Protein AF-A0A9N8DK06-F1 (afdb_monomer)

pLDDT: mean 83.2, std 18.1, range [31.5, 98.12]

Sequence (288 aa):
MALVVDSWAKVAAIENFEAVAGELLFRRIFEINPGAKAFFAFAKEDSDNDIYQSEMFQTHSRAVITTVDAAVGLLKTNNMDTLVSVLRGLGAKHVAMNLEQAHYDLVGQALLDTLAKAVGDDFTDEVKEAWVGVYGVIVANMMEGARSKKERQQQPAETEKRNAKTEMEDAMVELKRITVEKVTQALLNAENKALADQERIQAEVAAELERVKEFKAKRDAQEAAAKAQEAAEKAQEAATNLESVSEDPVEDEQMDESLVRKDLDESDILYNQRSCAQYVMDKLFVRA

Mean predicted aligned error: 17.3 Å

Secondary structure (DSSP, 8-state):
-HHHHHHHHHHHTSTTHHHHHHHHHHHHHHHH-GGGGGG-GGGS---SS-GGG-HHHHHHHHHHHHHHHHHHHHHHTT-HHHHHHHHHHHHHHHGGGT--HHHHHHHHHHHHHHHHHHHGGG--HHHHHHHHHHHHHHHHHHHHHHHHHHHHHHHHHHHHHHHHHHHHHHHHHHHHHHHHHHHHHHHHHHHHHHHHHHHHHHHHHHHHHHHHHHHHHHHHHHHHHHHHHHHHHHHHHHHHHHHTS--------------------TTSSSSSSSSHHHHHHTTS----

Nearest PDB structures (foldseek):
  8grz-assembly1_A  TM=8.850E-01  e=2.948E-07  Homo sapiens
  8wub-assembly1_A  TM=8.529E-01  e=2.652E-07  Homo sapiens
  4mpm-assembly1_A  TM=8.532E-01  e=3.841E-07  Homo sapiens
  4mu5-assembly1_A  TM=8.698E-01  e=8.495E-07  Mus musculus
  2oif-assembly1_F  TM=8.355E-01  e=5.004E-07  Hordeum vulgare

Structure (mmCIF, N/CA/C/O backbone):
data_AF-A0A9N8DK06-F1
#
_entry.id   AF-A0A9N8DK06-F1
#
loop_
_atom_site.group_PDB
_atom_site.id
_atom_site.type_symbol
_atom_site.label_atom_id
_atom_site.label_alt_id
_atom_site.label_comp_id
_atom_site.label_asym_id
_atom_site.label_entity_id
_atom_site.label_seq_id
_atom_site.pdbx_PDB_ins_code
_atom_site.Cartn_x
_atom_site.Cartn_y
_atom_site.Cartn_z
_atom_site.occupancy
_atom_site.B_iso_or_equiv
_atom_site.auth_seq_id
_atom_site.auth_comp_id
_atom_site.auth_asym_id
_atom_site.auth_atom_id
_atom_site.pdbx_PDB_model_num
ATOM 1 N N . MET A 1 1 ? -25.237 8.760 12.330 1.00 69.12 1 MET A N 1
ATOM 2 C CA . MET A 1 1 ? -24.081 9.133 13.180 1.00 69.12 1 MET A CA 1
ATOM 3 C C . MET A 1 1 ? -24.390 8.991 14.668 1.00 69.12 1 MET A C 1
ATOM 5 O O . MET A 1 1 ? -23.610 8.322 15.326 1.00 69.12 1 MET A O 1
ATOM 9 N N . ALA A 1 2 ? -25.515 9.521 15.179 1.00 88.50 2 ALA A N 1
ATOM 10 C CA . ALA A 1 2 ? -25.902 9.383 16.596 1.00 88.50 2 ALA A CA 1
ATOM 11 C C . ALA A 1 2 ? -25.869 7.927 17.104 1.00 88.50 2 ALA A C 1
ATOM 13 O O . ALA A 1 2 ? -25.143 7.646 18.043 1.00 88.50 2 ALA A O 1
ATOM 14 N N . LEU A 1 3 ? -26.495 6.980 16.389 1.00 95.62 3 LEU A N 1
ATOM 15 C CA . LEU A 1 3 ? -26.522 5.557 16.777 1.00 95.62 3 LEU A CA 1
ATOM 16 C C . LEU A 1 3 ? -25.136 4.946 17.053 1.00 95.62 3 LEU A C 1
ATOM 18 O O . LEU A 1 3 ? -24.966 4.214 18.023 1.00 95.62 3 LEU A O 1
ATOM 22 N N . VAL A 1 4 ? -24.134 5.259 16.225 1.00 95.44 4 VAL A N 1
ATOM 23 C CA . VAL A 1 4 ? -22.758 4.754 16.389 1.00 95.44 4 VAL A CA 1
ATOM 24 C C . VAL A 1 4 ? -22.101 5.376 17.616 1.00 95.44 4 VAL A C 1
ATOM 26 O O . VAL A 1 4 ? -21.503 4.670 18.417 1.00 95.44 4 VAL A O 1
ATOM 29 N N . VAL A 1 5 ? -22.249 6.689 17.796 1.00 95.69 5 VAL A N 1
ATOM 30 C CA . VAL A 1 5 ? -21.676 7.412 18.940 1.00 95.69 5 VAL A CA 1
ATOM 31 C C . VAL A 1 5 ? -22.324 6.972 20.256 1.00 95.69 5 VAL A C 1
ATOM 33 O O . VAL A 1 5 ? -21.617 6.729 21.231 1.00 95.69 5 VAL A O 1
ATOM 36 N N . ASP A 1 6 ? -23.648 6.834 20.280 1.00 96.38 6 ASP A N 1
ATOM 37 C CA . ASP A 1 6 ? -24.414 6.493 21.480 1.00 96.38 6 ASP A CA 1
ATOM 38 C C . ASP A 1 6 ? -24.191 5.034 21.895 1.00 96.38 6 ASP A C 1
ATOM 40 O O . ASP A 1 6 ? -24.015 4.742 23.078 1.00 96.38 6 ASP A O 1
ATOM 44 N N . SER A 1 7 ? -24.139 4.110 20.930 1.00 96.94 7 SER A N 1
ATOM 45 C CA . SER A 1 7 ? -23.798 2.709 21.211 1.00 96.94 7 SER A CA 1
ATOM 46 C C . SER A 1 7 ? -22.335 2.550 21.633 1.00 96.94 7 SER A C 1
ATOM 48 O O . SER A 1 7 ? -22.062 1.827 22.589 1.00 96.94 7 SER A O 1
ATOM 50 N N . TRP A 1 8 ? -21.394 3.275 21.013 1.00 97.12 8 TRP A N 1
ATOM 51 C CA . TRP A 1 8 ? -19.994 3.269 21.447 1.00 97.12 8 TRP A CA 1
ATOM 52 C C . TRP A 1 8 ? -19.817 3.813 22.865 1.00 97.12 8 TRP A C 1
ATOM 54 O O . TRP A 1 8 ? -19.022 3.275 23.627 1.00 97.12 8 TRP A O 1
ATOM 64 N N . ALA A 1 9 ? -20.586 4.833 23.259 1.00 96.44 9 ALA A N 1
ATOM 65 C CA . ALA A 1 9 ? -20.526 5.384 24.611 1.00 96.44 9 ALA A CA 1
ATOM 66 C C . ALA A 1 9 ? -20.835 4.333 25.694 1.00 96.44 9 ALA A C 1
ATOM 68 O O . ALA A 1 9 ? -20.290 4.421 26.791 1.00 96.44 9 ALA A O 1
ATOM 69 N N . LYS A 1 10 ? -21.654 3.317 25.385 1.00 96.12 10 LYS A N 1
ATOM 70 C CA . LYS A 1 10 ? -21.911 2.182 26.288 1.00 96.12 10 LYS A CA 1
ATOM 71 C C . LYS A 1 10 ? -20.697 1.270 26.412 1.00 96.12 10 LYS A C 1
ATOM 73 O O . LYS A 1 10 ? -20.362 0.865 27.518 1.00 96.12 10 LYS A O 1
ATOM 78 N N . VAL A 1 11 ? -20.003 1.010 25.302 1.00 96.38 11 VAL A N 1
ATOM 79 C CA . VAL A 1 11 ? -18.733 0.266 25.303 1.00 96.38 11 VAL A CA 1
ATOM 80 C C . VAL A 1 11 ? -17.678 1.023 26.109 1.00 96.38 11 VAL A C 1
ATOM 82 O O . VAL A 1 11 ? -17.066 0.450 27.002 1.00 96.38 11 VAL A O 1
ATOM 85 N N . ALA A 1 12 ? -17.517 2.323 25.854 1.00 96.12 12 ALA A N 1
ATOM 86 C CA . ALA A 1 12 ? -16.543 3.183 26.528 1.00 96.12 12 ALA A CA 1
ATOM 87 C C . ALA A 1 12 ? -16.834 3.408 28.026 1.00 96.12 12 ALA A C 1
ATOM 89 O O . ALA A 1 12 ? -15.962 3.865 28.760 1.00 96.12 12 ALA A O 1
ATOM 90 N N . ALA A 1 13 ? -18.047 3.094 28.494 1.00 96.75 13 ALA A N 1
ATOM 91 C CA . ALA A 1 13 ? -18.408 3.139 29.910 1.00 96.75 13 ALA A CA 1
ATOM 92 C C . ALA A 1 13 ? -17.977 1.881 30.691 1.00 96.75 13 ALA A C 1
ATOM 94 O O . ALA A 1 13 ? -18.058 1.875 31.920 1.00 96.75 13 ALA A O 1
ATOM 95 N N . ILE A 1 14 ? -17.533 0.821 30.005 1.00 95.75 14 ILE A N 1
ATOM 96 C CA . ILE A 1 14 ? -17.006 -0.392 30.638 1.00 95.75 14 ILE A CA 1
ATOM 97 C C . ILE A 1 14 ? -15.644 -0.070 31.271 1.00 95.75 14 ILE A C 1
ATOM 99 O O . ILE A 1 14 ? -14.792 0.582 30.666 1.00 95.75 14 ILE A O 1
ATOM 103 N N . GLU A 1 15 ? -15.410 -0.542 32.495 1.00 95.69 15 GLU A N 1
ATOM 104 C CA . GLU A 1 15 ? -14.099 -0.402 33.131 1.00 95.69 15 GLU A CA 1
ATOM 105 C C . GLU A 1 15 ? -13.023 -1.102 32.285 1.00 95.69 15 GLU A C 1
ATOM 107 O O . GLU A 1 15 ? -13.161 -2.276 31.939 1.00 95.69 15 GLU A O 1
ATOM 112 N N . ASN A 1 16 ? -11.945 -0.378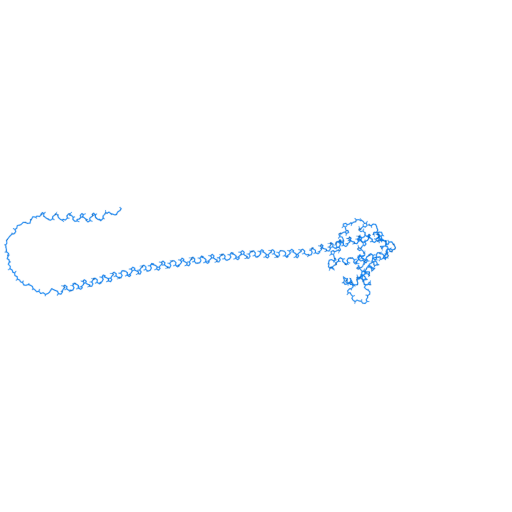 31.954 1.00 95.31 16 ASN A N 1
ATOM 113 C CA . ASN A 1 16 ? -10.847 -0.882 31.119 1.00 95.31 16 ASN A CA 1
ATOM 114 C C . ASN A 1 16 ? -11.338 -1.406 29.747 1.00 95.31 16 ASN A C 1
ATOM 116 O O . ASN A 1 16 ? -10.868 -2.441 29.255 1.00 95.31 16 ASN A O 1
ATOM 120 N N . PHE A 1 17 ? -12.311 -0.707 29.143 1.00 96.06 17 PHE A N 1
ATOM 121 C CA . PHE A 1 17 ? -12.972 -1.128 27.906 1.00 96.06 17 PHE A CA 1
ATOM 122 C C . PHE A 1 17 ? -12.000 -1.411 26.758 1.00 96.06 17 PHE A C 1
ATOM 124 O O . PHE A 1 17 ? -12.266 -2.306 25.961 1.00 96.06 17 PHE A O 1
ATOM 131 N N . GLU A 1 18 ? -10.865 -0.712 26.666 1.00 96.50 18 GLU A N 1
ATOM 132 C CA . GLU A 1 18 ? -9.887 -0.924 25.598 1.00 96.50 18 GLU A CA 1
ATOM 133 C C . GLU A 1 18 ? -9.294 -2.330 25.650 1.00 96.50 18 GLU A C 1
ATOM 135 O O . GLU A 1 18 ? -9.107 -2.970 24.614 1.00 96.50 18 GLU A O 1
ATOM 140 N N . ALA A 1 19 ? -9.023 -2.825 26.859 1.00 95.25 19 ALA A N 1
ATOM 141 C CA . ALA A 1 19 ? -8.526 -4.179 27.048 1.00 95.25 19 ALA A CA 1
ATOM 142 C C . ALA A 1 19 ? -9.641 -5.203 26.818 1.00 95.25 19 ALA A C 1
ATOM 144 O O . ALA A 1 19 ? -9.443 -6.162 26.078 1.00 95.25 19 ALA A O 1
ATOM 145 N N . VAL A 1 20 ? -10.822 -4.974 27.403 1.00 95.50 20 VAL A N 1
ATOM 146 C CA . VAL A 1 20 ? -11.959 -5.905 27.325 1.00 95.50 20 VAL A CA 1
ATOM 147 C C . VAL A 1 20 ? -12.442 -6.067 25.882 1.00 95.50 20 VAL A C 1
ATOM 149 O O . VAL A 1 20 ? -12.51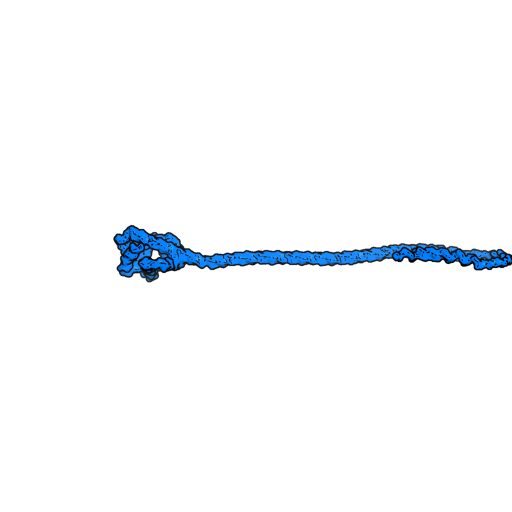5 -7.183 25.367 1.00 95.50 20 VAL A O 1
ATOM 152 N N . ALA A 1 21 ? -12.734 -4.962 25.195 1.00 96.25 21 ALA A N 1
ATOM 153 C CA . ALA A 1 21 ? -13.186 -4.988 23.809 1.00 96.25 21 ALA A CA 1
ATOM 154 C C . ALA A 1 21 ? -12.079 -5.474 22.864 1.00 96.25 21 ALA A C 1
ATOM 156 O O . ALA A 1 21 ? -12.368 -6.189 21.903 1.00 96.25 21 ALA A O 1
ATOM 157 N N . GLY A 1 22 ? -10.817 -5.133 23.147 1.00 96.25 22 GLY A N 1
ATOM 158 C CA . GLY A 1 22 ? -9.671 -5.557 22.349 1.00 96.25 22 GLY A CA 1
ATOM 159 C C . GLY A 1 22 ? -9.493 -7.068 22.403 1.00 96.25 22 GLY A C 1
ATOM 160 O O . GLY A 1 22 ? -9.366 -7.719 21.366 1.00 96.25 22 GLY A O 1
ATOM 161 N N . GLU A 1 23 ? -9.554 -7.650 23.598 1.00 95.38 23 GLU A N 1
ATOM 162 C CA . GLU A 1 23 ? -9.485 -9.095 23.765 1.00 95.38 23 GLU A CA 1
ATOM 163 C C . GLU A 1 23 ? -10.663 -9.807 23.088 1.00 95.38 23 GLU A C 1
ATOM 165 O O . GLU A 1 23 ? -10.442 -10.749 22.325 1.00 95.38 23 GLU A O 1
ATOM 170 N N . LEU A 1 24 ? -11.897 -9.328 23.290 1.00 95.88 24 LEU A N 1
ATOM 171 C CA . LEU A 1 24 ? -13.089 -9.889 22.644 1.00 95.88 24 LEU A CA 1
ATOM 172 C C . LEU A 1 24 ? -12.987 -9.861 21.114 1.00 95.88 24 LEU A C 1
ATOM 174 O O . LEU A 1 24 ? -13.283 -10.864 20.463 1.00 95.88 24 LEU A O 1
ATOM 178 N N . LEU A 1 25 ? -12.534 -8.738 20.548 1.00 96.88 25 LEU A N 1
ATOM 179 C CA . LEU A 1 25 ? -12.340 -8.569 19.110 1.00 96.88 25 LEU A CA 1
ATOM 180 C C . LEU A 1 25 ? -11.347 -9.591 18.557 1.00 96.88 25 LEU A C 1
ATOM 182 O O . LEU A 1 25 ? -11.662 -10.308 17.610 1.00 96.88 25 LEU A O 1
ATOM 186 N N . PHE A 1 26 ? -10.157 -9.689 19.145 1.00 95.44 26 PHE A N 1
ATOM 187 C CA . PHE A 1 26 ? -9.125 -10.586 18.628 1.00 95.44 26 PHE A CA 1
ATOM 188 C C . PHE A 1 26 ? -9.435 -12.063 18.867 1.00 95.44 26 PHE A C 1
ATOM 190 O O . PHE A 1 26 ? -9.188 -12.876 17.975 1.00 95.44 26 PHE A O 1
ATOM 197 N N . ARG A 1 27 ? -10.033 -12.418 20.014 1.00 94.94 27 ARG A N 1
ATOM 198 C CA . ARG A 1 27 ? -10.582 -13.766 20.225 1.00 94.94 27 ARG A CA 1
ATOM 199 C C . ARG A 1 27 ? -11.542 -14.112 19.098 1.00 94.94 27 ARG A C 1
ATOM 201 O O . ARG A 1 27 ? -11.394 -15.157 18.472 1.00 94.94 27 ARG A O 1
ATOM 208 N N . ARG A 1 28 ? -12.454 -13.195 18.767 1.00 96.75 28 ARG A N 1
ATOM 209 C CA . ARG A 1 28 ? -13.433 -13.418 17.708 1.00 96.75 28 ARG A CA 1
ATOM 210 C C . ARG A 1 28 ? -12.805 -13.531 16.317 1.00 96.75 28 ARG A C 1
ATOM 212 O O . ARG A 1 28 ? -13.183 -14.423 15.563 1.00 96.75 28 ARG A O 1
ATOM 219 N N . ILE A 1 29 ? -11.814 -12.700 15.992 1.00 95.81 29 ILE A N 1
ATOM 220 C CA . ILE A 1 29 ? -11.027 -12.806 14.748 1.00 95.81 29 ILE A CA 1
ATOM 221 C C . ILE A 1 29 ? -10.420 -14.209 14.617 1.00 95.81 29 ILE A C 1
ATOM 223 O O . ILE A 1 29 ? -10.552 -14.844 13.571 1.00 95.81 29 ILE A O 1
ATOM 227 N N . PHE A 1 30 ? -9.782 -14.711 15.678 1.00 94.00 30 PHE A N 1
ATOM 228 C CA . PHE A 1 30 ? -9.110 -16.012 15.661 1.00 94.00 30 PHE A CA 1
ATOM 229 C C . PHE A 1 30 ? -10.066 -17.206 15.758 1.00 94.00 30 PHE A C 1
ATOM 231 O O . PHE A 1 30 ? -9.712 -18.290 15.303 1.00 94.00 30 PHE A O 1
ATOM 238 N N . GLU A 1 31 ? -11.268 -17.024 16.306 1.00 94.50 31 GLU A N 1
ATOM 239 C CA . GLU A 1 31 ? -12.356 -18.004 16.222 1.00 94.50 31 GLU A CA 1
ATOM 240 C C . GLU A 1 31 ? -12.894 -18.128 14.792 1.00 94.50 31 GLU A C 1
ATOM 242 O O . GLU A 1 31 ? -13.104 -19.241 14.315 1.00 94.50 31 GLU A O 1
ATOM 247 N N . ILE A 1 32 ? -13.112 -16.997 14.106 1.00 95.25 32 ILE A N 1
ATOM 248 C CA . ILE A 1 32 ? -13.608 -16.978 12.721 1.00 95.25 32 ILE A CA 1
ATOM 249 C C . ILE A 1 32 ? -12.543 -17.540 11.771 1.00 95.25 32 ILE A C 1
ATOM 251 O O . ILE A 1 32 ? -12.856 -18.339 10.891 1.00 95.25 32 ILE A O 1
ATOM 255 N N . ASN A 1 33 ? -11.281 -17.140 11.948 1.00 94.56 33 ASN A N 1
ATOM 256 C CA . ASN A 1 33 ? -10.161 -17.639 11.158 1.00 94.56 33 ASN A CA 1
ATOM 257 C C . ASN A 1 33 ? -8.901 -17.817 12.022 1.00 94.56 33 ASN A C 1
ATOM 259 O O . ASN A 1 33 ? -8.138 -16.863 12.215 1.00 94.56 33 ASN A O 1
ATOM 263 N N . PRO A 1 34 ? -8.605 -19.051 12.464 1.00 91.19 34 PRO A N 1
ATOM 264 C CA . PRO A 1 34 ? -7.386 -19.347 13.214 1.00 91.19 34 PRO A CA 1
ATOM 265 C C . PRO A 1 34 ? -6.098 -18.979 12.464 1.00 91.19 34 PRO A C 1
ATOM 267 O O . PRO A 1 34 ? -5.107 -18.606 13.091 1.00 91.19 34 PRO A O 1
ATOM 270 N N . GLY A 1 35 ? -6.115 -19.027 11.125 1.00 90.00 35 GLY A N 1
ATOM 271 C CA . GLY A 1 35 ? -4.981 -18.660 10.274 1.00 90.00 35 GLY A CA 1
ATOM 272 C C . GLY A 1 35 ? -4.602 -17.179 10.355 1.00 90.00 35 GLY A C 1
ATOM 273 O O . GLY A 1 35 ? -3.453 -16.830 10.084 1.00 90.00 35 GLY A O 1
ATOM 274 N N . ALA A 1 36 ? -5.512 -16.308 10.810 1.00 89.94 36 ALA A N 1
ATOM 275 C CA . ALA A 1 36 ? -5.228 -14.885 10.992 1.00 89.94 36 ALA A CA 1
ATOM 276 C C . ALA A 1 36 ? -4.109 -14.626 12.022 1.00 89.94 36 ALA A C 1
ATOM 278 O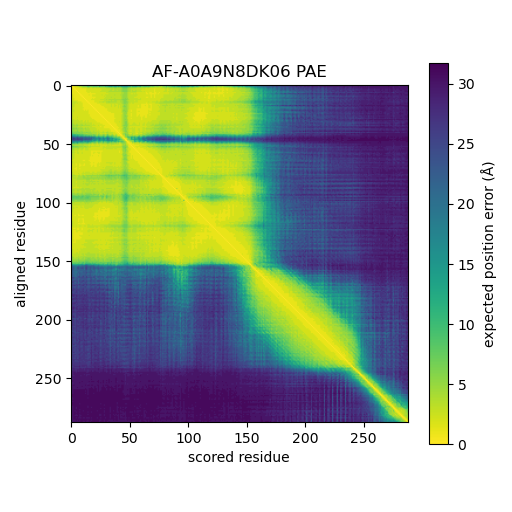 O . ALA A 1 36 ? -3.441 -13.595 11.960 1.00 89.94 36 ALA A O 1
ATOM 279 N N . LYS A 1 37 ? -3.838 -15.579 12.927 1.00 89.12 37 LYS A N 1
ATOM 280 C CA . LYS A 1 37 ? -2.711 -15.515 13.872 1.00 89.12 37 LYS A CA 1
ATOM 281 C C . LYS A 1 37 ? -1.362 -15.308 13.174 1.00 89.12 37 LYS A C 1
ATOM 283 O O . LYS A 1 37 ? -0.516 -14.590 13.695 1.00 89.12 37 LYS A O 1
ATOM 288 N N . ALA A 1 38 ? -1.174 -15.844 11.965 1.00 88.56 38 ALA A N 1
ATOM 289 C CA . ALA A 1 38 ? 0.091 -15.746 11.229 1.00 88.56 38 ALA A CA 1
ATOM 290 C C . ALA A 1 38 ? 0.523 -14.298 10.906 1.00 88.56 38 ALA A C 1
ATOM 292 O O . ALA A 1 38 ? 1.713 -14.037 10.696 1.00 88.56 38 ALA A O 1
ATOM 293 N N . PHE A 1 39 ? -0.420 -13.348 10.895 1.00 85.88 39 PHE A N 1
ATOM 294 C CA . PHE A 1 39 ? -0.150 -11.934 10.624 1.00 85.88 39 PHE A CA 1
ATOM 295 C C . PHE A 1 39 ? 0.402 -11.172 11.834 1.00 85.88 39 PHE A C 1
ATOM 297 O O . PHE A 1 39 ? 0.951 -10.082 11.667 1.00 85.88 39 PHE A O 1
ATOM 304 N N . PHE A 1 40 ? 0.311 -11.734 13.040 1.00 87.50 40 PHE A N 1
ATOM 305 C CA . PHE A 1 40 ? 0.632 -11.023 14.271 1.00 87.50 40 PHE A CA 1
ATOM 306 C C . PHE A 1 40 ? 1.894 -11.564 14.930 1.00 87.50 40 PHE A C 1
ATOM 308 O O . PHE A 1 40 ? 2.008 -12.755 15.199 1.00 87.50 40 PHE A O 1
ATOM 315 N N . ALA A 1 41 ? 2.842 -10.673 15.234 1.00 85.88 41 ALA A N 1
ATOM 316 C CA . ALA A 1 41 ? 4.096 -11.049 15.886 1.00 85.88 41 ALA A CA 1
ATOM 317 C C . ALA A 1 41 ? 3.869 -11.727 17.249 1.00 85.88 41 ALA A C 1
ATOM 319 O O . ALA A 1 41 ? 4.502 -12.740 17.524 1.00 85.88 41 ALA A O 1
ATOM 320 N N . PHE A 1 42 ? 2.899 -11.247 18.036 1.00 85.75 42 PHE A N 1
ATOM 321 C CA . PHE A 1 42 ? 2.543 -11.827 19.338 1.00 85.75 42 PHE A CA 1
ATOM 322 C C . PHE A 1 42 ? 2.007 -13.263 19.255 1.00 85.75 42 PHE A C 1
ATOM 324 O O . PHE A 1 42 ? 1.945 -13.949 20.265 1.00 85.75 42 PHE A O 1
ATOM 331 N N . ALA A 1 43 ? 1.583 -13.717 18.072 1.00 83.81 43 ALA A N 1
ATOM 332 C CA . ALA A 1 43 ? 1.061 -15.064 17.861 1.00 83.81 43 ALA A CA 1
ATOM 333 C C . ALA A 1 43 ? 2.078 -15.993 17.176 1.00 83.81 43 ALA A C 1
ATOM 335 O O . ALA A 1 43 ? 1.738 -17.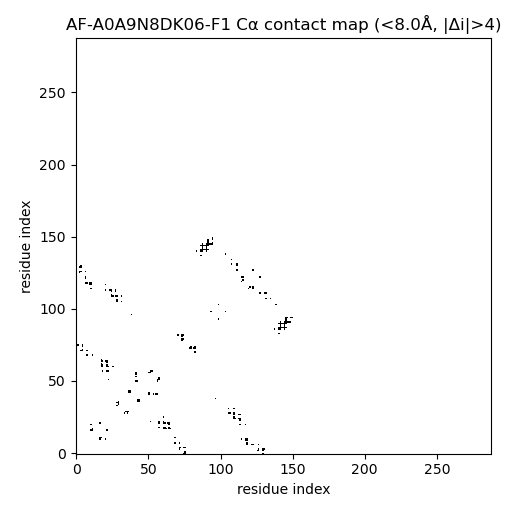127 16.844 1.00 83.81 43 ALA A O 1
ATOM 336 N N . LYS A 1 44 ? 3.309 -15.514 16.938 1.00 75.44 44 LYS A N 1
ATOM 337 C CA . LYS A 1 44 ? 4.422 -16.305 16.388 1.00 75.44 44 LYS A CA 1
ATOM 338 C C . LYS A 1 44 ? 5.293 -16.947 17.469 1.00 75.44 44 LYS A C 1
ATOM 340 O O . LYS A 1 44 ? 6.124 -17.785 17.134 1.00 75.44 44 LYS A O 1
ATOM 345 N N . GLU A 1 45 ? 5.123 -16.560 18.731 1.00 63.34 45 GLU A N 1
ATOM 346 C CA . GLU A 1 45 ? 5.772 -17.237 19.851 1.00 63.34 45 GLU A CA 1
ATOM 347 C C . GLU A 1 45 ? 5.014 -18.533 20.158 1.00 63.34 45 GLU A C 1
ATOM 349 O O . GLU A 1 45 ? 3.881 -18.516 20.637 1.00 63.34 45 GLU A O 1
ATOM 354 N N . ASP A 1 46 ? 5.650 -19.659 19.834 1.00 53.97 46 ASP A N 1
ATOM 355 C CA . ASP A 1 46 ? 5.205 -21.019 20.148 1.00 53.97 46 ASP A CA 1
ATOM 356 C C . ASP A 1 46 ? 5.448 -21.283 21.642 1.00 53.97 46 ASP A C 1
ATOM 358 O O . ASP A 1 46 ? 6.384 -21.973 22.044 1.00 53.97 46 ASP A O 1
ATOM 362 N N . SER A 1 47 ? 4.684 -20.594 22.489 1.00 55.34 47 SER A N 1
ATOM 363 C CA . SER A 1 47 ? 4.714 -20.803 23.931 1.00 55.34 47 SER A CA 1
ATOM 364 C C . SER A 1 47 ? 3.430 -21.503 24.349 1.00 55.34 47 SER A C 1
ATOM 366 O O . SER A 1 47 ? 2.350 -21.085 23.940 1.00 55.34 47 SER A O 1
ATOM 368 N N . ASP A 1 48 ? 3.533 -22.496 25.233 1.00 59.34 48 ASP A N 1
ATOM 369 C CA . ASP A 1 48 ? 2.398 -23.127 25.932 1.00 59.34 48 ASP A CA 1
ATOM 370 C C . ASP A 1 48 ? 1.525 -22.120 26.724 1.00 59.34 48 ASP A C 1
ATOM 372 O O . ASP A 1 48 ? 0.537 -22.493 27.357 1.00 59.34 48 ASP A O 1
ATOM 376 N N . ASN A 1 49 ? 1.897 -20.837 26.720 1.00 65.25 49 ASN A N 1
ATOM 377 C CA . ASN A 1 49 ? 1.220 -19.752 27.398 1.00 65.25 49 ASN A CA 1
ATOM 378 C C . ASN A 1 49 ? 0.070 -19.189 26.553 1.00 65.25 49 ASN A C 1
ATOM 380 O O . ASN A 1 49 ? 0.151 -19.063 25.331 1.00 65.25 49 ASN A O 1
ATOM 384 N N . ASP A 1 50 ? -1.004 -18.791 27.230 1.00 84.38 50 ASP A N 1
ATOM 385 C CA . ASP A 1 50 ? -2.150 -18.163 26.582 1.00 84.38 50 ASP A CA 1
ATOM 386 C C . ASP A 1 50 ? -1.737 -16.836 25.906 1.00 84.38 50 ASP A C 1
ATOM 388 O O . ASP A 1 50 ? -1.364 -15.879 26.590 1.00 84.38 50 ASP A O 1
ATOM 392 N N . ILE A 1 51 ? -1.833 -16.755 24.566 1.00 87.75 51 ILE A N 1
ATOM 393 C CA . ILE A 1 51 ? -1.469 -15.565 23.767 1.00 87.75 51 ILE A CA 1
ATOM 394 C C . ILE A 1 51 ? -2.138 -14.285 24.281 1.00 87.75 51 ILE A C 1
ATOM 396 O O . ILE A 1 51 ? -1.562 -13.200 24.169 1.00 87.75 51 ILE A O 1
ATOM 400 N N . TYR A 1 52 ? -3.331 -14.415 24.873 1.00 90.12 52 TYR A N 1
ATOM 401 C CA . TYR A 1 52 ? -4.121 -13.300 25.386 1.00 90.12 52 TYR A CA 1
ATOM 402 C C . TYR A 1 52 ? -3.523 -12.682 26.664 1.00 90.12 52 TYR A C 1
ATOM 404 O O . TYR A 1 52 ? -3.839 -11.545 27.006 1.00 90.12 52 TYR A O 1
ATOM 412 N N . GLN A 1 53 ? -2.607 -13.386 27.336 1.00 87.44 53 GLN A N 1
ATOM 413 C CA . GLN A 1 53 ? -1.877 -12.884 28.504 1.00 87.44 53 GLN A CA 1
ATOM 414 C C . GLN A 1 53 ? -0.576 -12.159 28.138 1.00 87.44 53 GLN A C 1
ATOM 416 O O . GLN A 1 53 ? 0.012 -11.501 28.995 1.00 87.44 53 GLN A O 1
ATOM 421 N N . SER A 1 54 ? -0.110 -12.253 26.887 1.00 89.31 54 SER A N 1
ATOM 422 C CA . SER A 1 54 ? 1.146 -11.613 26.484 1.00 89.31 54 SER A CA 1
ATOM 423 C C . SER A 1 54 ? 1.036 -10.083 26.488 1.00 89.31 54 SER A C 1
ATOM 425 O O . SER A 1 54 ? 0.041 -9.508 26.040 1.00 89.31 54 SER A O 1
ATOM 427 N N . GLU A 1 55 ? 2.089 -9.400 26.950 1.00 91.06 55 GLU A N 1
ATOM 428 C CA . GLU A 1 55 ? 2.144 -7.931 26.952 1.00 91.06 55 GLU A CA 1
ATOM 429 C C . GLU A 1 55 ? 1.997 -7.375 25.529 1.00 91.06 55 GLU A C 1
ATOM 431 O O . GLU A 1 55 ? 1.222 -6.452 25.297 1.00 91.06 55 GLU A O 1
ATOM 436 N N . MET A 1 56 ? 2.653 -8.004 24.547 1.00 90.81 56 MET A N 1
ATOM 437 C CA . MET A 1 56 ? 2.571 -7.590 23.146 1.00 90.81 56 MET A CA 1
ATOM 438 C C . MET A 1 56 ? 1.139 -7.675 22.597 1.00 90.81 56 MET A C 1
ATOM 440 O O . MET A 1 56 ? 0.706 -6.759 21.892 1.00 90.81 56 MET A O 1
ATOM 444 N N . PHE A 1 57 ? 0.393 -8.735 22.934 1.00 93.12 57 PHE A N 1
ATOM 445 C CA . PHE A 1 57 ? -1.023 -8.832 22.589 1.00 93.12 57 PHE A CA 1
ATOM 446 C C . PHE A 1 57 ? -1.828 -7.722 23.262 1.00 93.12 57 PHE A C 1
ATOM 448 O O . PHE A 1 57 ? -2.551 -7.007 22.571 1.00 93.12 57 PHE A O 1
ATOM 455 N N . GLN A 1 58 ? -1.687 -7.543 24.579 1.00 93.62 58 GLN A N 1
ATOM 456 C CA . GLN A 1 58 ? -2.456 -6.542 25.321 1.00 93.62 58 GLN A CA 1
ATOM 457 C C . GLN A 1 58 ? -2.186 -5.118 24.827 1.00 93.62 58 GLN A C 1
ATOM 459 O O . GLN A 1 58 ? -3.117 -4.325 24.699 1.00 93.62 58 GLN A O 1
ATOM 464 N N . THR A 1 59 ? -0.933 -4.778 24.524 1.00 94.38 59 THR A N 1
ATOM 465 C CA . THR A 1 59 ? -0.585 -3.475 23.948 1.00 94.38 59 THR A CA 1
ATOM 466 C C . THR A 1 59 ? -1.232 -3.298 22.578 1.00 94.38 59 THR A C 1
ATOM 468 O O . THR A 1 59 ? -1.816 -2.249 22.304 1.00 94.38 59 THR A O 1
ATOM 471 N N . HIS A 1 60 ? -1.153 -4.313 21.714 1.00 92.12 60 HIS A N 1
ATOM 472 C CA . HIS A 1 60 ? -1.694 -4.222 20.362 1.00 92.12 60 HIS A CA 1
ATOM 473 C C . HIS A 1 60 ? -3.226 -4.152 20.351 1.00 92.12 60 HIS A C 1
ATOM 475 O O . HIS A 1 60 ? -3.794 -3.296 19.673 1.00 92.12 60 HIS A O 1
ATOM 481 N N . SER A 1 61 ? -3.899 -5.012 21.116 1.00 94.69 61 SER A N 1
ATOM 482 C CA . SER A 1 61 ? -5.361 -5.074 21.164 1.00 94.69 61 SER A CA 1
ATOM 483 C C . SER A 1 61 ? -5.966 -3.787 21.727 1.00 94.69 61 SER A C 1
ATOM 485 O O . SER A 1 61 ? -6.886 -3.240 21.115 1.00 94.69 61 SER A O 1
ATOM 487 N N . ARG A 1 62 ? -5.384 -3.225 22.800 1.00 96.31 62 ARG A N 1
ATOM 488 C CA . ARG A 1 62 ? -5.772 -1.903 23.321 1.00 96.31 62 ARG A CA 1
ATOM 489 C C . ARG A 1 62 ? -5.573 -0.813 22.277 1.00 96.31 62 ARG A C 1
ATOM 491 O O . ARG A 1 62 ? -6.487 -0.033 22.045 1.00 96.31 62 ARG A O 1
ATOM 498 N N . ALA A 1 63 ? -4.423 -0.784 21.599 1.00 91.88 63 ALA A N 1
ATOM 499 C CA . ALA A 1 63 ? -4.135 0.237 20.591 1.00 91.88 63 ALA A CA 1
ATOM 500 C C . ALA A 1 63 ? -5.157 0.242 19.439 1.00 91.88 63 ALA A C 1
ATOM 502 O O . ALA A 1 63 ? -5.517 1.312 18.938 1.00 91.88 63 ALA A O 1
ATOM 503 N N . VAL A 1 64 ? -5.656 -0.933 19.035 1.00 91.19 64 VAL A N 1
ATOM 504 C CA . VAL A 1 64 ? -6.736 -1.040 18.044 1.00 91.19 64 VAL A CA 1
ATOM 505 C C . VAL A 1 64 ? -8.018 -0.397 18.572 1.00 91.19 64 VAL A C 1
ATOM 507 O O . VAL A 1 64 ? -8.583 0.453 17.886 1.00 91.19 64 VAL A O 1
ATOM 510 N N . ILE A 1 65 ? -8.448 -0.719 19.795 1.00 95.44 65 ILE A N 1
ATOM 511 C CA . ILE A 1 65 ? -9.668 -0.131 20.371 1.00 95.44 65 ILE A CA 1
ATOM 512 C C . ILE A 1 65 ? -9.525 1.370 20.618 1.00 95.44 65 ILE A C 1
ATOM 514 O O . ILE A 1 65 ? -10.432 2.118 20.269 1.00 95.44 65 ILE A O 1
ATOM 518 N N . THR A 1 66 ? -8.378 1.843 21.107 1.00 92.56 66 THR A N 1
ATOM 519 C CA . THR A 1 66 ? -8.090 3.281 21.235 1.00 92.56 66 THR A CA 1
ATOM 520 C C . THR A 1 66 ? -8.176 3.994 19.882 1.00 92.56 66 THR A C 1
ATOM 522 O O . THR A 1 66 ? -8.637 5.130 19.797 1.00 92.56 66 THR A O 1
ATOM 525 N N . THR A 1 67 ? -7.768 3.331 18.797 1.00 89.38 67 THR A N 1
ATOM 526 C CA . THR A 1 67 ? -7.895 3.889 17.443 1.00 89.38 67 THR A CA 1
ATOM 527 C C . THR A 1 67 ? -9.359 3.973 17.004 1.00 89.38 67 THR A C 1
ATOM 529 O O . THR A 1 67 ? -9.753 4.975 16.404 1.00 89.38 67 THR A O 1
ATOM 532 N N . VAL A 1 68 ? -10.175 2.959 17.316 1.00 91.31 68 VAL A N 1
ATOM 533 C CA . VAL A 1 68 ? -11.626 2.988 17.059 1.00 91.31 68 VAL A CA 1
ATOM 534 C C . VAL A 1 68 ? -12.293 4.097 17.873 1.00 91.31 68 VAL A C 1
ATOM 536 O O . VAL A 1 68 ? -13.062 4.874 17.311 1.00 91.31 68 VAL A O 1
ATOM 539 N N . ASP A 1 69 ? -11.942 4.237 19.150 1.00 93.69 69 ASP A N 1
ATOM 540 C CA . ASP A 1 69 ? -12.459 5.289 20.028 1.00 93.69 69 ASP A CA 1
ATOM 541 C C . ASP A 1 69 ? -12.149 6.691 19.486 1.00 93.69 69 ASP A C 1
ATOM 543 O O . ASP A 1 69 ? -13.048 7.516 19.304 1.00 93.69 69 ASP A O 1
ATOM 547 N N . ALA A 1 70 ? -10.895 6.933 19.095 1.00 89.81 70 ALA A N 1
ATOM 548 C CA . ALA A 1 70 ? -10.497 8.188 18.469 1.00 89.81 70 ALA A CA 1
ATOM 549 C C . ALA A 1 70 ? -11.275 8.460 17.167 1.00 89.81 70 ALA A C 1
ATOM 551 O O . ALA A 1 70 ? -11.703 9.591 16.923 1.00 89.81 70 ALA A O 1
ATOM 552 N N . ALA A 1 71 ? -11.502 7.434 16.339 1.00 88.06 71 ALA A N 1
ATOM 553 C CA . ALA A 1 71 ? -12.286 7.563 15.113 1.00 88.06 71 ALA A CA 1
ATOM 554 C C . ALA A 1 71 ? -13.755 7.923 15.397 1.00 88.06 71 ALA A C 1
ATOM 556 O O . ALA A 1 71 ? -14.308 8.809 14.740 1.00 88.06 71 ALA A O 1
ATOM 557 N N . VAL A 1 72 ? -14.374 7.304 16.408 1.00 92.19 72 VAL A N 1
ATOM 558 C CA . VAL A 1 72 ? -15.731 7.646 16.864 1.00 92.19 72 VAL A CA 1
ATOM 559 C C . VAL A 1 72 ? -15.775 9.066 17.440 1.00 92.19 72 VAL A C 1
ATOM 561 O O . VAL A 1 72 ? -16.723 9.806 17.170 1.00 92.19 72 VAL A O 1
ATOM 564 N N . GLY A 1 73 ? -14.742 9.506 18.163 1.00 91.69 73 GLY A N 1
ATOM 565 C CA . GLY A 1 73 ? -14.617 10.885 18.650 1.00 91.69 73 GLY A CA 1
ATOM 566 C C . GLY A 1 73 ? -14.541 11.922 17.519 1.00 91.69 73 GLY A C 1
ATOM 567 O O . GLY A 1 73 ? -15.203 12.965 17.570 1.00 91.69 73 GLY A O 1
ATOM 568 N N . LEU A 1 74 ? -13.797 11.622 16.450 1.00 90.69 74 LEU A N 1
ATOM 569 C CA . LEU A 1 74 ? -13.755 12.457 15.242 1.00 90.69 74 LEU A CA 1
ATOM 570 C C . LEU A 1 74 ? -15.101 12.459 14.502 1.00 90.69 74 LEU A C 1
ATOM 572 O O . LEU A 1 74 ? -15.527 13.505 14.010 1.00 90.69 74 LEU A O 1
ATOM 576 N N . LEU A 1 75 ? -15.806 11.323 14.481 1.00 89.12 75 LEU A N 1
ATOM 577 C CA . LEU A 1 75 ? -17.164 11.229 13.942 1.00 89.12 75 LEU A CA 1
ATOM 578 C C . LEU A 1 75 ? -18.151 12.096 14.731 1.00 89.12 75 LEU A C 1
ATOM 580 O O . LEU A 1 75 ? -18.901 12.869 14.140 1.00 89.12 75 LEU A O 1
ATOM 584 N N . LYS A 1 76 ? -18.102 12.029 16.065 1.00 91.19 76 LYS A N 1
ATOM 585 C CA . LYS A 1 76 ? -18.940 12.824 16.975 1.00 91.19 76 LYS A CA 1
ATOM 586 C C . LYS A 1 76 ? -18.762 14.330 16.774 1.00 91.19 76 LYS A C 1
ATOM 588 O O . LYS A 1 76 ? -19.726 15.080 16.879 1.00 91.19 76 LYS A O 1
ATOM 593 N N . THR A 1 77 ? -17.540 14.770 16.488 1.00 92.44 77 THR A N 1
ATOM 594 C CA . THR A 1 77 ? -17.206 16.188 16.268 1.00 92.44 77 THR A CA 1
ATOM 595 C C . THR A 1 77 ? -17.336 16.629 14.807 1.00 92.44 77 THR A C 1
ATOM 597 O O . THR A 1 77 ? -17.042 17.780 14.494 1.00 92.44 77 THR A O 1
ATOM 600 N N . ASN A 1 78 ? -17.796 15.741 13.915 1.00 88.88 78 ASN A N 1
ATOM 601 C CA . ASN A 1 78 ? -17.919 15.973 12.473 1.00 88.88 78 ASN A CA 1
ATOM 602 C C . ASN A 1 78 ? -16.599 16.395 11.790 1.00 88.88 78 ASN A C 1
ATOM 604 O O . ASN A 1 78 ? -16.599 17.103 10.784 1.00 88.88 78 ASN A O 1
ATOM 608 N N . ASN A 1 79 ? -15.454 15.957 12.321 1.00 90.75 79 ASN A N 1
ATOM 609 C CA . ASN A 1 79 ? -14.134 16.294 11.789 1.00 90.75 79 ASN A CA 1
ATOM 610 C C . ASN A 1 79 ? -13.686 15.269 10.730 1.00 90.75 79 ASN A C 1
ATOM 612 O O . ASN A 1 79 ? -12.751 14.486 10.930 1.00 90.75 79 ASN A O 1
ATOM 616 N N . MET A 1 80 ? -14.414 15.244 9.610 1.00 89.25 80 MET A N 1
ATOM 617 C CA . MET A 1 80 ? -14.283 14.214 8.571 1.00 89.25 80 MET A CA 1
ATOM 618 C C . MET A 1 80 ? -12.933 14.249 7.853 1.00 89.25 80 MET A C 1
ATOM 620 O O . MET A 1 80 ? -12.361 13.192 7.600 1.00 89.25 80 MET A O 1
ATOM 624 N N . ASP A 1 81 ? -12.377 15.434 7.592 1.00 90.88 81 ASP A N 1
ATOM 625 C CA . ASP A 1 81 ? -11.080 15.565 6.915 1.00 90.88 81 ASP A CA 1
ATOM 626 C C . ASP A 1 81 ? -9.946 14.952 7.743 1.00 90.88 81 ASP A C 1
ATOM 628 O O . ASP A 1 81 ? -9.097 14.218 7.225 1.00 90.88 81 ASP A O 1
ATOM 632 N N . THR A 1 82 ? -9.963 15.196 9.058 1.00 92.69 82 THR A N 1
ATOM 633 C CA . THR A 1 82 ? -8.988 14.604 9.980 1.00 92.69 82 THR A CA 1
ATOM 634 C C . THR A 1 82 ? -9.164 13.091 10.047 1.00 92.69 82 THR A C 1
ATOM 636 O O . THR A 1 82 ? -8.177 12.362 9.957 1.00 92.69 82 THR A O 1
ATOM 639 N N . LEU A 1 83 ? -10.408 12.606 10.145 1.00 90.69 83 LEU A N 1
ATOM 640 C CA . LEU A 1 83 ? -10.705 11.173 10.167 1.00 90.69 83 LEU A CA 1
ATOM 641 C C . LEU A 1 83 ? -10.190 10.471 8.903 1.00 90.69 83 LEU A C 1
ATOM 643 O O . LEU A 1 83 ? -9.451 9.494 8.999 1.00 90.69 83 LEU A O 1
ATOM 647 N N . VAL A 1 84 ? -10.512 11.001 7.723 1.00 93.50 84 VAL A N 1
ATOM 648 C CA . VAL A 1 84 ? -10.051 10.471 6.432 1.00 93.50 84 VAL A CA 1
ATOM 649 C C . VAL A 1 84 ? -8.523 10.444 6.359 1.00 93.50 84 VAL A C 1
ATOM 651 O O . VAL A 1 84 ? -7.939 9.434 5.959 1.00 93.50 84 VAL A O 1
ATOM 654 N N . SER A 1 85 ? -7.856 11.523 6.780 1.00 92.94 85 SER A N 1
ATOM 655 C CA . SER A 1 85 ? -6.391 11.605 6.800 1.00 92.94 85 SER A CA 1
ATOM 656 C C . SER A 1 85 ? -5.764 10.537 7.706 1.00 92.94 85 SER A C 1
ATOM 658 O O . SER A 1 85 ? -4.852 9.817 7.287 1.00 92.94 85 SER A O 1
ATOM 660 N N . VAL A 1 86 ? -6.300 10.367 8.920 1.00 91.75 86 VAL A N 1
ATOM 661 C CA . VAL A 1 86 ? -5.855 9.342 9.877 1.00 91.75 86 VAL A CA 1
ATOM 662 C C . VAL A 1 86 ? -6.050 7.936 9.308 1.00 91.75 86 VAL A C 1
ATOM 664 O O . VAL A 1 86 ? -5.114 7.137 9.336 1.00 91.75 86 VAL A O 1
ATOM 667 N N . LEU A 1 87 ? -7.221 7.641 8.735 1.00 92.56 87 LEU A N 1
ATOM 668 C CA . LEU A 1 87 ? -7.539 6.333 8.154 1.00 92.56 87 LEU A CA 1
ATOM 669 C C . LEU A 1 87 ? -6.627 5.985 6.974 1.00 92.56 87 LEU A C 1
ATOM 671 O O . LEU A 1 87 ? -6.081 4.882 6.917 1.00 92.56 87 LEU A O 1
ATOM 675 N N . ARG A 1 88 ? -6.379 6.933 6.064 1.00 94.75 88 ARG A N 1
ATOM 676 C CA . ARG A 1 88 ? -5.426 6.742 4.958 1.00 94.75 88 ARG A CA 1
ATOM 677 C C . ARG A 1 88 ? -4.002 6.527 5.474 1.00 94.75 88 ARG A C 1
ATOM 679 O O . ARG A 1 88 ? -3.286 5.657 4.975 1.00 94.75 88 ARG A O 1
ATOM 686 N N . GLY A 1 89 ? -3.587 7.279 6.494 1.00 92.44 89 GLY A N 1
ATOM 687 C CA . GLY A 1 89 ? -2.294 7.096 7.155 1.00 92.44 89 GLY A CA 1
ATOM 688 C C . GLY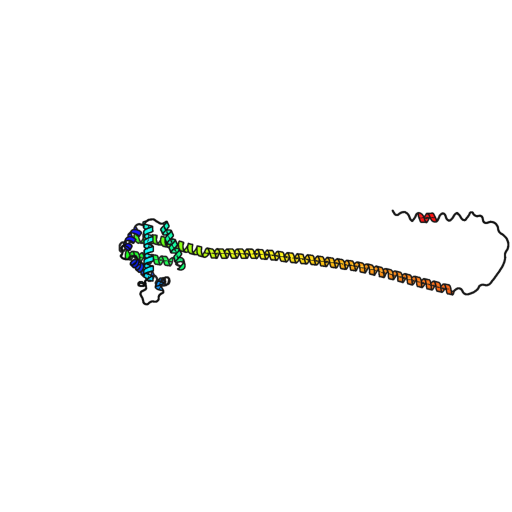 A 1 89 ? -2.153 5.715 7.801 1.00 92.44 89 GLY A C 1
ATOM 689 O O . GLY A 1 89 ? -1.106 5.077 7.679 1.00 92.44 89 GLY A O 1
ATOM 690 N N . LEU A 1 90 ? -3.217 5.221 8.435 1.00 90.00 90 LEU A N 1
ATOM 691 C CA . LEU A 1 90 ? -3.262 3.884 9.015 1.00 90.00 90 LEU A CA 1
ATOM 692 C C . LEU A 1 90 ? -3.184 2.811 7.926 1.00 90.00 90 LEU A C 1
ATOM 694 O O . LEU A 1 90 ? -2.352 1.912 8.015 1.00 90.00 90 LEU A O 1
ATOM 698 N N . GLY A 1 91 ? -3.967 2.949 6.858 1.00 91.75 91 GLY A N 1
ATOM 699 C CA . GLY A 1 91 ? -3.908 2.082 5.683 1.00 91.75 91 GLY A CA 1
ATOM 700 C C . GLY A 1 91 ? -2.511 1.984 5.065 1.00 91.75 91 GLY A C 1
ATOM 701 O O . GLY A 1 91 ? -2.016 0.891 4.800 1.00 91.75 91 GLY A O 1
ATOM 702 N N . ALA A 1 92 ? -1.808 3.113 4.943 1.00 92.44 92 ALA A N 1
ATOM 703 C CA . ALA A 1 92 ? -0.432 3.147 4.448 1.00 92.44 92 ALA A CA 1
ATOM 704 C C . ALA A 1 92 ? 0.555 2.337 5.315 1.00 92.44 92 ALA A C 1
ATOM 706 O O . ALA A 1 92 ? 1.516 1.783 4.778 1.00 92.44 92 ALA A O 1
ATOM 707 N N . LYS A 1 93 ? 0.331 2.239 6.635 1.00 88.50 93 LYS A N 1
ATOM 708 C CA . LYS A 1 93 ? 1.136 1.390 7.537 1.00 88.50 93 LYS A CA 1
ATOM 709 C C . LYS A 1 93 ? 0.846 -0.104 7.348 1.00 88.50 93 LYS A C 1
ATOM 711 O O . LYS A 1 93 ? 1.731 -0.921 7.581 1.00 88.50 93 LYS A O 1
ATOM 716 N N . HIS A 1 94 ? -0.352 -0.453 6.882 1.00 87.12 94 HIS A N 1
ATOM 717 C CA . HIS A 1 94 ? -0.781 -1.839 6.669 1.00 87.12 94 HIS A CA 1
ATOM 718 C C . HIS A 1 94 ? -0.355 -2.418 5.310 1.00 87.12 94 HIS A C 1
ATOM 720 O O . HIS A 1 94 ? -0.501 -3.617 5.089 1.00 87.12 94 HIS A O 1
ATOM 726 N N . VAL A 1 95 ? 0.240 -1.618 4.414 1.00 87.38 95 VAL A N 1
ATOM 727 C CA . VAL A 1 95 ? 0.739 -2.096 3.105 1.00 87.38 95 VAL A CA 1
ATOM 728 C C . VAL A 1 95 ? 1.705 -3.268 3.244 1.00 87.38 95 VAL A C 1
ATOM 730 O O . VAL A 1 95 ? 1.627 -4.217 2.472 1.00 87.38 95 VAL A O 1
ATOM 733 N N . ALA A 1 96 ? 2.594 -3.226 4.240 1.00 82.44 96 ALA A N 1
ATOM 734 C CA . ALA A 1 96 ? 3.596 -4.269 4.455 1.00 82.44 96 ALA A CA 1
ATOM 735 C C . ALA A 1 96 ? 2.988 -5.639 4.813 1.00 82.44 96 ALA A C 1
ATOM 737 O O . ALA A 1 96 ? 3.658 -6.658 4.679 1.00 82.44 96 ALA A O 1
ATOM 738 N N . MET A 1 97 ? 1.729 -5.665 5.258 1.00 82.25 97 MET A N 1
ATOM 739 C CA . MET A 1 97 ? 1.023 -6.877 5.675 1.00 82.25 97 MET A CA 1
ATOM 740 C C . MET A 1 97 ? 0.270 -7.553 4.519 1.00 82.25 97 MET A C 1
ATOM 742 O O . MET A 1 97 ? -0.311 -8.611 4.730 1.00 82.25 97 MET A O 1
ATOM 746 N N . ASN A 1 98 ? 0.277 -6.965 3.311 1.00 83.94 98 ASN A N 1
ATOM 747 C CA . ASN A 1 98 ? -0.420 -7.476 2.120 1.00 83.94 98 ASN A CA 1
ATOM 748 C C . ASN A 1 98 ? -1.892 -7.851 2.380 1.00 83.94 98 ASN A C 1
ATOM 750 O O . ASN A 1 98 ? -2.381 -8.868 1.895 1.00 83.94 98 ASN A O 1
ATOM 754 N N . LEU A 1 99 ? -2.601 -7.025 3.155 1.00 86.38 99 LEU A N 1
ATOM 755 C CA . LEU A 1 99 ? -4.003 -7.274 3.477 1.00 86.38 99 LEU A CA 1
ATOM 756 C C . LEU A 1 99 ? -4.897 -7.094 2.243 1.00 86.38 99 LEU A C 1
ATOM 758 O O . LEU A 1 99 ? -4.907 -6.046 1.598 1.00 86.38 99 LEU A O 1
ATOM 762 N N . GLU A 1 100 ? -5.675 -8.127 1.952 1.00 89.12 100 GLU A N 1
ATOM 763 C CA . GLU A 1 100 ? -6.769 -8.133 0.974 1.00 89.12 100 GLU A CA 1
ATOM 764 C C . GLU A 1 100 ? -8.117 -7.748 1.604 1.00 89.12 100 GLU A C 1
ATOM 766 O O . GLU A 1 100 ? -8.274 -7.823 2.823 1.00 89.12 100 GLU A O 1
ATOM 771 N N . GLN A 1 101 ? -9.113 -7.422 0.769 1.00 91.44 101 GLN A N 1
ATOM 772 C CA . GLN A 1 101 ? -10.488 -7.093 1.185 1.00 91.44 101 GLN A CA 1
ATOM 773 C C . GLN A 1 101 ? -11.062 -8.108 2.189 1.00 91.44 101 GLN A C 1
ATOM 775 O O . GLN A 1 101 ? -11.595 -7.711 3.219 1.00 91.44 101 GLN A O 1
ATOM 780 N N . ALA A 1 102 ? -10.860 -9.406 1.944 1.00 92.88 102 ALA A N 1
ATOM 781 C CA . ALA A 1 102 ? -11.364 -10.473 2.807 1.00 92.88 102 ALA A CA 1
ATOM 782 C C . ALA A 1 102 ? -10.853 -10.386 4.260 1.00 92.88 102 ALA A C 1
ATOM 784 O O . ALA A 1 102 ? -11.551 -10.796 5.187 1.00 92.88 102 ALA A O 1
ATOM 785 N N . HIS A 1 103 ? -9.657 -9.828 4.487 1.00 91.56 103 HIS A N 1
ATOM 786 C CA . HIS A 1 103 ? -9.138 -9.618 5.842 1.00 91.56 103 HIS A CA 1
ATOM 787 C C . HIS A 1 103 ? -9.897 -8.501 6.563 1.00 91.56 103 HIS A C 1
ATOM 789 O O . HIS A 1 103 ? -10.165 -8.617 7.757 1.00 91.56 103 HIS A O 1
ATOM 795 N N . TYR A 1 104 ? -10.270 -7.438 5.846 1.00 92.94 104 TYR A N 1
ATOM 796 C CA . TYR A 1 104 ? -11.109 -6.375 6.392 1.00 92.94 104 TYR A CA 1
ATOM 797 C C . TYR A 1 104 ? -12.523 -6.885 6.669 1.00 92.94 104 TYR A C 1
ATOM 799 O O . TYR A 1 104 ? -13.048 -6.652 7.749 1.00 92.94 104 TYR A O 1
ATOM 807 N N . ASP A 1 105 ? -13.117 -7.655 5.761 1.00 94.44 105 ASP A N 1
ATOM 808 C CA . ASP A 1 105 ? -14.463 -8.206 5.967 1.00 94.44 105 ASP A CA 1
ATOM 809 C C . ASP A 1 105 ? -14.528 -9.072 7.236 1.00 94.44 105 ASP A C 1
ATOM 811 O O . ASP A 1 105 ? -15.455 -8.948 8.041 1.00 94.44 105 ASP A O 1
ATOM 815 N N . LEU A 1 106 ? -13.487 -9.878 7.471 1.00 95.62 106 LEU A N 1
ATOM 816 C CA . LEU A 1 106 ? -13.351 -10.685 8.680 1.00 95.62 106 LEU A CA 1
ATOM 817 C C . LEU A 1 106 ? -13.265 -9.834 9.954 1.00 95.62 106 LEU A C 1
ATOM 819 O O . LEU A 1 106 ? -13.930 -10.131 10.947 1.00 95.62 106 LEU A O 1
ATOM 823 N N . VAL A 1 107 ? -12.455 -8.771 9.938 1.00 93.94 107 VAL A N 1
ATOM 824 C CA . VAL A 1 107 ? -12.340 -7.847 11.077 1.00 93.94 107 VAL A CA 1
ATOM 825 C C . VAL A 1 107 ? -13.658 -7.105 11.307 1.00 93.94 107 VAL A C 1
ATOM 827 O O . VAL A 1 107 ? -14.050 -6.919 12.455 1.00 93.94 107 VAL A O 1
ATOM 830 N N . GLY A 1 108 ? -14.368 -6.726 10.244 1.00 95.75 108 GLY A N 1
ATOM 831 C CA . GLY A 1 108 ? -15.687 -6.102 10.321 1.00 95.75 108 GLY A CA 1
ATOM 832 C C . GLY A 1 108 ? -16.714 -7.006 10.988 1.00 95.75 108 GLY A C 1
ATOM 833 O O . GLY A 1 108 ? -17.412 -6.572 11.903 1.00 95.75 108 GLY A O 1
ATOM 834 N N . GLN A 1 109 ? -16.757 -8.281 10.598 1.00 97.12 109 GLN A N 1
ATOM 835 C CA . GLN A 1 109 ? -17.613 -9.271 11.250 1.00 97.12 109 GLN A CA 1
ATOM 836 C C . GLN A 1 109 ? -17.274 -9.408 12.740 1.00 97.12 109 GLN A C 1
ATOM 838 O O . GLN A 1 109 ? -18.167 -9.336 13.583 1.00 97.12 109 GLN A O 1
ATOM 843 N N . ALA A 1 110 ? -15.990 -9.556 13.074 1.00 97.69 110 ALA A N 1
ATOM 844 C CA . ALA A 1 110 ? -15.557 -9.684 14.461 1.00 97.69 110 ALA A CA 1
ATOM 845 C C . ALA A 1 110 ? -15.880 -8.435 15.298 1.00 97.69 110 ALA A C 1
ATOM 847 O O . ALA A 1 110 ? -16.300 -8.561 16.446 1.00 97.69 110 ALA A O 1
ATOM 848 N N . LEU A 1 111 ? -15.736 -7.237 14.723 1.00 96.44 111 LEU A N 1
ATOM 849 C CA . LEU A 1 111 ? -16.092 -5.977 15.371 1.00 96.44 111 LEU A CA 1
ATOM 850 C C . LEU A 1 111 ? -17.586 -5.907 15.685 1.00 96.44 111 LEU A C 1
ATOM 852 O O . LEU A 1 111 ? -17.946 -5.564 16.808 1.00 96.44 111 LEU A O 1
ATOM 856 N N . LEU A 1 112 ? -18.450 -6.253 14.728 1.00 97.62 112 LEU A N 1
ATOM 857 C CA . LEU A 1 112 ? -19.900 -6.255 14.939 1.00 97.62 112 LEU A CA 1
ATOM 858 C C . LEU A 1 112 ? -20.312 -7.265 16.016 1.00 97.62 112 LEU A C 1
ATOM 860 O O . LEU A 1 112 ? -21.131 -6.935 16.870 1.00 97.62 112 LEU A O 1
ATOM 864 N N . ASP A 1 113 ? -19.708 -8.454 16.027 1.00 97.56 113 ASP A N 1
ATOM 865 C CA . ASP A 1 113 ? -19.955 -9.467 17.059 1.00 97.56 113 ASP A CA 1
ATOM 866 C C . ASP A 1 113 ? -19.490 -8.991 18.450 1.00 97.56 113 ASP A C 1
ATOM 868 O O . ASP A 1 113 ? -20.163 -9.233 19.455 1.00 97.56 113 ASP A O 1
ATOM 872 N N . THR A 1 114 ? -18.356 -8.286 18.529 1.00 96.12 114 THR A N 1
ATOM 873 C CA . THR A 1 114 ? -17.866 -7.684 19.779 1.00 96.12 114 THR A CA 1
ATOM 874 C C . THR A 1 114 ? -18.780 -6.560 20.263 1.00 96.12 114 THR A C 1
ATOM 876 O O . THR A 1 114 ? -19.089 -6.503 21.453 1.00 96.12 114 THR A O 1
ATOM 879 N N . LEU A 1 115 ? -19.258 -5.698 19.360 1.00 96.50 115 LEU A N 1
ATOM 880 C CA . LEU A 1 115 ? -20.212 -4.637 19.688 1.00 96.50 115 LEU A CA 1
ATOM 881 C C . LEU A 1 115 ? -21.538 -5.214 20.189 1.00 96.50 115 LEU A C 1
ATOM 883 O O . LEU A 1 115 ? -22.034 -4.753 21.212 1.00 96.50 115 LEU A O 1
ATOM 887 N N . ALA A 1 116 ? -22.063 -6.258 19.544 1.00 97.00 116 ALA A N 1
ATOM 888 C CA . ALA A 1 116 ? -23.277 -6.941 19.988 1.00 97.00 116 ALA A CA 1
ATOM 889 C C . ALA A 1 116 ? -23.146 -7.470 21.424 1.00 97.00 116 ALA A C 1
ATOM 891 O O . ALA A 1 116 ? -24.045 -7.288 22.241 1.00 97.00 116 ALA A O 1
ATOM 892 N N . LYS A 1 117 ? -21.997 -8.070 21.761 1.00 95.25 117 LYS A N 1
ATOM 893 C CA . LYS A 1 117 ? -21.722 -8.557 23.122 1.00 95.25 117 LYS A CA 1
ATOM 894 C C . LYS A 1 117 ? -21.586 -7.427 24.144 1.00 95.25 117 LYS A C 1
ATOM 896 O O . LYS A 1 117 ? -22.065 -7.575 25.262 1.00 95.25 117 LYS A O 1
ATOM 901 N N . ALA A 1 118 ? -20.909 -6.335 23.788 1.00 94.00 118 ALA A N 1
ATOM 902 C CA . ALA A 1 118 ? -20.621 -5.240 24.714 1.00 94.00 118 ALA A CA 1
ATOM 903 C C . ALA A 1 118 ? -21.822 -4.305 24.938 1.00 94.00 118 ALA A C 1
ATOM 905 O O . ALA A 1 118 ? -22.012 -3.803 26.041 1.00 94.00 118 ALA A O 1
ATOM 906 N N . VAL A 1 119 ? -22.623 -4.067 23.898 1.00 95.62 119 VAL A N 1
ATOM 907 C CA . VAL A 1 119 ? -23.800 -3.186 23.941 1.00 95.62 119 VAL A CA 1
ATOM 908 C C . VAL A 1 119 ? -25.047 -3.936 24.431 1.00 95.62 119 VAL A C 1
ATOM 910 O O . VAL A 1 119 ? -25.911 -3.323 25.054 1.00 95.62 119 VAL A O 1
ATOM 913 N N . GLY A 1 120 ? -25.132 -5.252 24.203 1.00 95.50 120 GLY A N 1
ATOM 914 C CA . GLY A 1 120 ? -26.246 -6.085 24.659 1.00 95.50 120 GLY A CA 1
ATOM 915 C C . GLY A 1 120 ? -27.546 -5.795 23.906 1.00 95.50 120 GLY A C 1
ATOM 916 O O . GLY A 1 120 ? -27.531 -5.599 22.691 1.00 95.50 120 GLY A O 1
ATOM 917 N N . ASP A 1 121 ? -28.666 -5.750 24.630 1.00 95.69 121 ASP A N 1
ATOM 918 C CA . ASP A 1 121 ? -30.022 -5.615 24.066 1.00 95.69 121 ASP A CA 1
ATOM 919 C C . ASP A 1 121 ? -30.233 -4.326 23.252 1.00 95.69 121 ASP A C 1
ATOM 921 O O . ASP A 1 121 ? -31.118 -4.255 22.402 1.00 95.69 121 ASP A O 1
ATOM 925 N N . ASP A 1 122 ? -29.395 -3.313 23.475 1.00 95.94 122 ASP A N 1
ATOM 926 C CA . ASP A 1 122 ? -29.438 -2.052 22.739 1.00 95.94 122 ASP A CA 1
ATOM 927 C C . ASP A 1 122 ? -28.730 -2.111 21.371 1.00 95.94 122 ASP A C 1
ATOM 929 O O . ASP A 1 122 ? -28.717 -1.120 20.636 1.00 95.94 122 ASP A O 1
ATOM 933 N N . PHE A 1 123 ? -28.116 -3.244 21.012 1.00 97.69 123 PHE A N 1
ATOM 934 C CA . PHE A 1 123 ? -27.506 -3.461 19.700 1.00 97.69 123 PHE A CA 1
ATOM 935 C C . PHE A 1 123 ? -28.562 -3.905 18.679 1.00 97.69 123 PHE A C 1
ATOM 937 O O . PHE A 1 123 ? -28.581 -5.049 18.225 1.00 97.69 123 PHE A O 1
ATOM 944 N N . THR A 1 124 ? -29.469 -2.987 18.345 1.00 98.12 124 THR A N 1
ATOM 945 C CA . THR A 1 124 ? -30.553 -3.232 17.382 1.00 98.12 124 THR A CA 1
ATOM 946 C C . THR A 1 124 ? -30.033 -3.371 15.949 1.00 98.12 124 THR A C 1
ATOM 948 O O . THR A 1 124 ? -28.883 -3.029 15.645 1.00 98.12 124 THR A O 1
ATOM 951 N N . ASP A 1 125 ? -30.892 -3.827 15.035 1.00 97.69 125 ASP A N 1
ATOM 952 C CA . ASP A 1 125 ? -30.550 -3.931 13.614 1.00 97.69 125 ASP A CA 1
ATOM 953 C C . ASP A 1 125 ? -30.152 -2.568 13.020 1.00 97.69 125 ASP A C 1
ATOM 955 O O . ASP A 1 125 ? -29.185 -2.487 12.265 1.00 97.69 125 ASP A O 1
ATOM 959 N N . GLU A 1 126 ? -30.789 -1.470 13.440 1.00 97.56 126 GLU A N 1
ATOM 960 C CA . GLU A 1 126 ? -30.428 -0.115 13.004 1.00 97.56 126 GLU A CA 1
ATOM 961 C C . GLU A 1 126 ? -29.038 0.305 13.502 1.00 97.56 126 GLU A C 1
ATOM 963 O O . GLU A 1 126 ? -28.283 0.968 12.784 1.00 97.56 126 GLU A O 1
ATOM 968 N N . VAL A 1 127 ? -28.672 -0.079 14.731 1.00 97.69 127 VAL A N 1
ATOM 969 C CA . VAL A 1 127 ? -27.328 0.166 15.278 1.00 97.69 127 VAL A CA 1
ATOM 970 C C . VAL A 1 127 ? -26.298 -0.632 14.483 1.00 97.69 127 VAL A C 1
ATOM 972 O O . VAL A 1 127 ? -25.280 -0.076 14.062 1.00 97.69 127 VAL A O 1
ATOM 975 N N . LYS A 1 128 ? -26.577 -1.911 14.218 1.00 97.69 128 LYS A N 1
ATOM 976 C CA . LYS A 1 128 ? -25.723 -2.778 13.405 1.00 97.69 128 LYS A CA 1
ATOM 977 C C . LYS A 1 128 ? -25.522 -2.220 11.995 1.00 97.69 128 LYS A C 1
ATOM 979 O O . LYS A 1 128 ? -24.380 -2.114 11.552 1.00 97.69 128 LYS A O 1
ATOM 984 N N . GLU A 1 129 ? -26.589 -1.823 11.304 1.00 97.56 129 GLU A N 1
ATOM 985 C CA . GLU A 1 129 ? -26.515 -1.213 9.970 1.00 97.56 129 GLU A CA 1
ATOM 986 C C . GLU A 1 129 ? -25.695 0.082 9.977 1.00 97.56 129 GLU A C 1
ATOM 988 O O . GLU A 1 129 ? -24.853 0.299 9.098 1.00 97.56 129 GLU A O 1
ATOM 993 N N . ALA A 1 130 ? -25.869 0.924 10.999 1.00 96.56 130 ALA A N 1
ATOM 994 C CA . ALA A 1 130 ? -25.084 2.143 11.142 1.00 96.56 130 ALA A CA 1
ATOM 995 C C . ALA A 1 130 ? -23.582 1.846 11.312 1.00 96.56 130 ALA A C 1
ATOM 997 O O . ALA A 1 130 ? -22.747 2.522 10.702 1.00 96.56 130 ALA A O 1
ATOM 998 N N . TRP A 1 131 ? -23.229 0.818 12.090 1.00 97.00 131 TRP A N 1
ATOM 999 C CA . TRP A 1 131 ? -21.845 0.364 12.242 1.00 97.00 131 TRP A CA 1
ATOM 1000 C C . TRP A 1 131 ? -21.274 -0.255 10.968 1.00 97.00 131 TRP A C 1
ATOM 1002 O O . TRP A 1 131 ? -20.127 0.034 10.637 1.00 97.00 131 TRP A O 1
ATOM 1012 N N . VAL A 1 132 ? -22.059 -1.036 10.218 1.00 96.62 132 VAL A N 1
ATOM 1013 C CA . VAL A 1 132 ? -21.657 -1.557 8.898 1.00 96.62 132 VAL A CA 1
ATOM 1014 C C . VAL A 1 132 ? -21.296 -0.405 7.960 1.00 96.62 132 VAL A C 1
ATOM 1016 O O . VAL A 1 132 ? -20.238 -0.432 7.329 1.00 96.62 132 VAL A O 1
ATOM 1019 N N . GLY A 1 133 ? -22.127 0.641 7.910 1.00 93.31 133 GLY A N 1
ATOM 1020 C CA . GLY A 1 133 ? -21.859 1.829 7.099 1.00 93.31 133 GLY A CA 1
ATOM 1021 C C . GLY A 1 133 ? -20.560 2.537 7.495 1.00 93.31 133 GLY A C 1
ATOM 1022 O O . GLY A 1 133 ? -19.727 2.836 6.638 1.00 93.31 133 GLY A O 1
ATOM 1023 N N . VAL A 1 134 ? -20.346 2.763 8.796 1.00 92.31 134 VAL A N 1
ATOM 1024 C CA . VAL A 1 134 ? -19.109 3.386 9.299 1.00 92.31 134 VAL A CA 1
ATOM 1025 C C . VAL A 1 134 ? -17.886 2.514 9.019 1.00 92.31 134 VAL A C 1
ATOM 1027 O O . VAL A 1 134 ? -16.866 3.025 8.554 1.00 92.31 134 VAL A O 1
ATOM 1030 N N . TYR A 1 135 ? -17.982 1.203 9.236 1.00 93.81 135 TYR A N 1
ATOM 1031 C CA . TYR A 1 135 ? -16.893 0.274 8.958 1.00 93.81 135 TYR A CA 1
ATOM 1032 C C . TYR A 1 135 ? -16.525 0.254 7.469 1.00 93.81 135 TYR A C 1
ATOM 1034 O O . TYR A 1 135 ? -15.345 0.301 7.126 1.00 93.81 135 TYR A O 1
ATOM 1042 N N . GLY A 1 136 ? -17.515 0.296 6.572 1.00 93.06 136 GLY A N 1
ATOM 1043 C CA . GLY A 1 136 ? -17.273 0.408 5.132 1.00 93.06 136 GLY A CA 1
ATOM 1044 C C . GLY A 1 136 ? -16.462 1.654 4.758 1.00 93.06 136 GLY A C 1
ATOM 1045 O O . GLY A 1 136 ? -15.518 1.569 3.970 1.00 93.06 136 GLY A O 1
ATOM 1046 N N . VAL A 1 137 ? -16.758 2.803 5.376 1.00 91.38 137 VAL A N 1
ATOM 1047 C CA . VAL A 1 137 ? -15.986 4.045 5.179 1.00 91.38 137 VAL A CA 1
ATOM 1048 C C . VAL A 1 137 ? -14.552 3.903 5.699 1.00 91.38 137 VAL A C 1
ATOM 1050 O O . VAL A 1 137 ? -13.615 4.361 5.038 1.00 91.38 137 VAL A O 1
ATOM 1053 N N . ILE A 1 138 ? -14.362 3.252 6.849 1.00 91.75 138 ILE A N 1
ATOM 1054 C CA . ILE A 1 138 ? -13.036 2.959 7.415 1.00 91.75 138 ILE A CA 1
ATOM 1055 C C . ILE A 1 138 ? -12.205 2.143 6.421 1.00 91.75 138 ILE A C 1
ATOM 1057 O O . ILE A 1 138 ? -11.105 2.561 6.048 1.00 91.75 138 ILE A O 1
ATOM 1061 N N . VAL A 1 139 ? -12.753 1.022 5.946 1.00 94.19 139 VAL A N 1
ATOM 1062 C CA . VAL A 1 139 ? -12.072 0.109 5.020 1.00 94.19 139 VAL A CA 1
ATOM 1063 C C . VAL A 1 139 ? -11.715 0.813 3.715 1.00 94.19 139 VAL A C 1
ATOM 1065 O O . VAL A 1 139 ? -10.558 0.762 3.297 1.00 94.19 139 VAL A O 1
ATOM 1068 N N . ALA A 1 140 ? -12.658 1.543 3.114 1.00 94.25 140 ALA A N 1
ATOM 1069 C CA . ALA A 1 140 ? -12.427 2.259 1.861 1.00 94.25 140 ALA A CA 1
ATOM 1070 C C . ALA A 1 140 ? -11.239 3.234 1.955 1.00 94.25 140 ALA A C 1
ATOM 1072 O O . ALA A 1 140 ? -10.354 3.233 1.095 1.00 94.25 140 ALA A O 1
ATOM 1073 N N . ASN A 1 141 ? -11.169 4.023 3.032 1.00 94.75 141 ASN A N 1
ATOM 1074 C CA . ASN A 1 141 ? -10.089 4.990 3.232 1.00 94.75 141 ASN A CA 1
ATOM 1075 C C . ASN A 1 141 ? -8.750 4.322 3.580 1.00 94.75 141 ASN A C 1
ATOM 1077 O O . ASN A 1 141 ? -7.699 4.768 3.111 1.00 94.75 141 ASN A O 1
ATOM 1081 N N . MET A 1 142 ? -8.756 3.240 4.365 1.00 94.06 142 MET A N 1
ATOM 1082 C CA . MET A 1 142 ? -7.537 2.476 4.644 1.00 94.06 142 MET A CA 1
ATOM 1083 C C . MET A 1 142 ? -6.971 1.839 3.369 1.00 94.06 142 MET A C 1
ATOM 1085 O O . MET A 1 142 ? -5.775 1.957 3.097 1.00 94.06 142 MET A O 1
ATOM 1089 N N . MET A 1 143 ? -7.814 1.217 2.546 1.00 94.00 143 MET A N 1
ATOM 1090 C CA . MET A 1 143 ? -7.379 0.611 1.286 1.00 94.00 143 MET A CA 1
ATOM 1091 C C . MET A 1 143 ? -6.863 1.649 0.290 1.00 94.00 143 MET A C 1
ATOM 1093 O O . MET A 1 143 ? -5.860 1.412 -0.384 1.00 94.00 143 MET A O 1
ATOM 1097 N N . GLU A 1 144 ? -7.493 2.822 0.219 1.00 94.94 144 GLU A N 1
ATOM 1098 C CA . GLU A 1 144 ? -6.980 3.934 -0.580 1.00 94.94 144 GLU A CA 1
ATOM 1099 C C . GLU A 1 144 ? -5.598 4.389 -0.096 1.00 94.94 144 GLU A C 1
ATOM 1101 O O . GLU A 1 144 ? -4.667 4.493 -0.897 1.00 94.94 144 GLU A O 1
ATOM 1106 N N . GLY A 1 145 ? -5.426 4.591 1.214 1.00 94.75 145 GLY A N 1
ATOM 1107 C CA . GLY A 1 145 ? -4.134 4.948 1.798 1.00 94.75 145 GLY A CA 1
ATOM 1108 C C . GLY A 1 145 ? -3.040 3.914 1.513 1.00 94.75 145 GLY A C 1
ATOM 1109 O O . GLY A 1 145 ? -1.899 4.279 1.200 1.00 94.75 145 GLY A O 1
ATOM 1110 N N . ALA A 1 146 ? -3.399 2.628 1.556 1.00 93.88 146 ALA A N 1
ATOM 1111 C CA . ALA A 1 146 ? -2.517 1.524 1.209 1.00 93.88 146 ALA A CA 1
ATOM 1112 C C . ALA A 1 146 ? -2.109 1.559 -0.275 1.00 93.88 146 ALA A C 1
ATOM 1114 O O . ALA A 1 146 ? -0.917 1.523 -0.598 1.00 93.88 146 ALA A O 1
ATOM 1115 N N . ARG A 1 147 ? -3.084 1.713 -1.179 1.00 93.00 147 ARG A N 1
ATOM 1116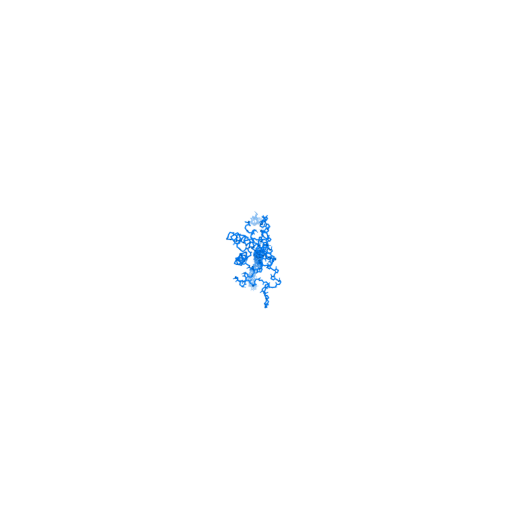 C CA . ARG A 1 147 ? -2.857 1.826 -2.625 1.00 93.00 147 ARG A CA 1
ATOM 1117 C C . ARG A 1 147 ? -1.934 2.997 -2.958 1.00 93.00 147 ARG A C 1
ATOM 1119 O O . ARG A 1 147 ? -0.910 2.789 -3.603 1.00 93.00 147 ARG A O 1
ATOM 1126 N N . SER A 1 148 ? -2.212 4.193 -2.438 1.00 92.44 148 SER A N 1
ATOM 1127 C CA . SER A 1 148 ? -1.379 5.373 -2.700 1.00 92.44 148 SER A CA 1
ATOM 1128 C C . SER A 1 148 ? 0.054 5.218 -2.186 1.00 92.44 148 SER A C 1
ATOM 1130 O O . SER A 1 148 ? 0.994 5.749 -2.776 1.00 92.44 148 SER A O 1
ATOM 1132 N N . LYS A 1 149 ? 0.265 4.502 -1.073 1.00 92.38 149 LYS A N 1
ATOM 1133 C CA . LYS A 1 149 ? 1.617 4.206 -0.580 1.00 92.38 149 LYS A CA 1
ATOM 1134 C C . LYS A 1 149 ? 2.346 3.218 -1.497 1.00 92.38 149 LYS A C 1
ATOM 1136 O O . LYS A 1 149 ? 3.529 3.440 -1.749 1.00 92.38 149 LYS A O 1
ATOM 1141 N N . LYS A 1 150 ? 1.654 2.198 -2.018 1.00 88.50 150 LYS A N 1
ATOM 1142 C CA . LYS A 1 150 ? 2.199 1.235 -2.989 1.00 88.50 150 LYS A CA 1
ATOM 1143 C C . LYS A 1 150 ? 2.588 1.916 -4.305 1.00 88.50 150 LYS A C 1
ATOM 1145 O O . LYS A 1 150 ? 3.707 1.731 -4.768 1.00 88.50 150 LYS A O 1
ATOM 1150 N N . GLU A 1 151 ? 1.728 2.779 -4.841 1.00 87.94 151 GLU A N 1
ATOM 1151 C CA . GLU A 1 151 ? 2.005 3.579 -6.046 1.00 87.94 151 GLU A CA 1
ATOM 1152 C C . GLU A 1 151 ? 3.246 4.468 -5.860 1.00 87.94 151 GLU A C 1
ATOM 1154 O O . GLU A 1 151 ? 4.164 4.443 -6.678 1.00 87.94 151 GLU A O 1
ATOM 1159 N N . ARG A 1 152 ? 3.345 5.190 -4.731 1.00 86.88 152 ARG A N 1
ATOM 1160 C CA . ARG A 1 152 ? 4.534 6.004 -4.410 1.00 86.88 152 ARG A CA 1
ATOM 1161 C C . ARG A 1 152 ? 5.819 5.183 -4.279 1.00 86.88 152 ARG A C 1
ATOM 1163 O O . ARG A 1 152 ? 6.892 5.705 -4.551 1.00 86.88 152 ARG A O 1
ATOM 1170 N N . GLN A 1 153 ? 5.736 3.929 -3.833 1.00 82.81 153 GLN A N 1
ATOM 1171 C CA . GLN A 1 153 ? 6.895 3.030 -3.757 1.00 82.81 153 GLN A CA 1
ATOM 1172 C C . GLN A 1 153 ? 7.312 2.486 -5.130 1.00 82.81 153 GLN A C 1
ATOM 1174 O O . GLN A 1 153 ? 8.477 2.146 -5.313 1.00 82.81 153 GLN A O 1
ATOM 1179 N N . GLN A 1 154 ? 6.389 2.413 -6.090 1.00 75.12 154 GLN A N 1
ATOM 1180 C CA . GLN A 1 154 ? 6.640 1.900 -7.441 1.00 75.12 154 GLN A CA 1
ATOM 1181 C C . GLN A 1 154 ? 7.126 2.988 -8.413 1.00 75.12 154 GLN A C 1
ATOM 1183 O O . GLN A 1 154 ? 7.914 2.694 -9.311 1.00 75.12 154 GLN A O 1
ATOM 1188 N N . GLN A 1 155 ? 6.753 4.253 -8.187 1.00 67.06 155 GLN A N 1
ATOM 1189 C CA . GLN A 1 155 ? 7.147 5.398 -9.023 1.00 67.06 155 GLN A CA 1
ATOM 1190 C C . GLN A 1 155 ? 8.664 5.562 -9.268 1.00 67.06 155 GLN A C 1
ATOM 1192 O O . GLN A 1 155 ? 9.035 5.820 -10.418 1.00 67.06 155 GLN A O 1
ATOM 1197 N N . PRO A 1 156 ? 9.565 5.411 -8.271 1.00 66.69 156 PRO A N 1
ATOM 1198 C CA . PRO A 1 156 ? 11.005 5.528 -8.509 1.00 66.69 156 PRO A CA 1
ATOM 1199 C C . PRO A 1 156 ? 11.512 4.443 -9.466 1.00 66.69 156 PRO A C 1
ATOM 1201 O O . PRO A 1 156 ? 12.227 4.741 -10.417 1.00 66.69 156 PRO A O 1
ATOM 1204 N N . ALA A 1 157 ? 11.061 3.201 -9.269 1.00 64.19 157 ALA A N 1
ATOM 1205 C CA . ALA A 1 157 ? 11.482 2.053 -10.065 1.00 64.19 157 ALA A CA 1
ATOM 1206 C C . ALA A 1 157 ? 10.947 2.096 -11.508 1.00 64.19 157 ALA A C 1
ATOM 1208 O O . ALA A 1 157 ? 11.620 1.649 -12.436 1.00 64.19 157 ALA A O 1
ATOM 1209 N N . GLU A 1 158 ? 9.741 2.627 -11.725 1.00 65.62 158 GLU A N 1
ATOM 1210 C CA . GLU A 1 158 ? 9.185 2.809 -13.073 1.00 65.62 158 GLU A CA 1
ATOM 1211 C C . GLU A 1 158 ? 9.864 3.953 -13.832 1.00 65.62 158 GLU A C 1
ATOM 1213 O O . GLU A 1 158 ? 10.146 3.821 -15.025 1.00 65.62 158 GLU A O 1
ATOM 1218 N N . THR A 1 159 ? 10.179 5.051 -13.138 1.00 70.06 159 THR A N 1
ATOM 1219 C CA . THR A 1 159 ? 10.894 6.194 -13.725 1.00 70.06 159 THR A CA 1
ATOM 1220 C C . THR A 1 159 ? 12.313 5.803 -14.131 1.00 70.06 159 THR A C 1
ATOM 1222 O O . THR A 1 159 ? 12.738 6.107 -15.241 1.00 70.06 159 THR A O 1
ATOM 1225 N N . GLU A 1 160 ? 13.025 5.061 -13.281 1.00 72.00 160 GLU A N 1
ATOM 1226 C CA . GLU A 1 160 ? 14.380 4.579 -13.563 1.00 72.00 160 GLU A CA 1
ATOM 1227 C C . GLU A 1 160 ? 14.412 3.610 -14.755 1.00 72.00 160 GLU A C 1
ATOM 1229 O O . GLU A 1 160 ? 15.217 3.778 -15.668 1.00 72.00 160 GLU A O 1
ATOM 1234 N N . LYS A 1 161 ? 13.468 2.660 -14.831 1.00 69.25 161 LYS A N 1
ATOM 1235 C CA . LYS A 1 161 ? 13.330 1.761 -15.993 1.00 69.25 161 LYS A CA 1
ATOM 1236 C C . LYS A 1 161 ? 13.032 2.509 -17.288 1.00 69.25 161 LYS A C 1
ATOM 1238 O O . LYS A 1 161 ? 13.553 2.146 -18.341 1.00 69.25 161 LYS A O 1
ATOM 1243 N N . ARG A 1 162 ? 12.178 3.534 -17.227 1.00 74.56 162 ARG A N 1
ATOM 1244 C CA . ARG A 1 162 ? 11.866 4.379 -18.383 1.00 74.56 162 ARG A CA 1
ATOM 1245 C C . ARG A 1 162 ? 13.093 5.169 -18.832 1.00 74.56 162 ARG A C 1
ATOM 1247 O O . ARG A 1 162 ? 13.367 5.183 -20.025 1.00 74.56 162 ARG A O 1
ATOM 1254 N N . ASN A 1 163 ? 13.830 5.772 -17.901 1.00 82.88 163 ASN A N 1
ATOM 1255 C CA . ASN A 1 163 ? 15.045 6.524 -18.211 1.00 82.88 163 ASN A CA 1
ATOM 1256 C C . ASN A 1 163 ? 16.118 5.616 -18.821 1.00 82.88 163 ASN A C 1
ATOM 1258 O O . ASN A 1 163 ? 16.625 5.934 -19.888 1.00 82.88 163 ASN A O 1
ATOM 1262 N N . ALA A 1 164 ? 16.365 4.441 -18.233 1.00 78.62 164 ALA A N 1
ATOM 1263 C CA . ALA A 1 164 ? 17.315 3.463 -18.767 1.00 78.62 164 ALA A CA 1
ATOM 1264 C C . ALA A 1 164 ? 16.938 2.984 -20.182 1.00 78.62 164 ALA A C 1
ATOM 1266 O O . ALA A 1 164 ? 17.805 2.767 -21.028 1.00 78.62 164 ALA A O 1
ATOM 1267 N N . LYS A 1 165 ? 15.636 2.833 -20.465 1.00 83.44 165 LYS A N 1
ATOM 1268 C CA . LYS A 1 165 ? 15.158 2.505 -21.813 1.00 83.44 165 LYS A CA 1
ATOM 1269 C C . LYS A 1 165 ? 15.457 3.634 -22.805 1.00 83.44 165 LYS A C 1
ATOM 1271 O O . LYS A 1 165 ? 15.971 3.345 -23.881 1.00 83.44 165 LYS A O 1
ATOM 1276 N N . THR A 1 166 ? 15.165 4.884 -22.444 1.00 85.69 166 THR A N 1
ATOM 1277 C CA . THR A 1 166 ? 15.460 6.054 -23.287 1.00 85.69 166 THR A CA 1
ATOM 1278 C C . THR A 1 166 ? 16.963 6.200 -23.529 1.00 85.69 166 THR A C 1
ATOM 1280 O O . THR A 1 166 ? 17.378 6.344 -24.670 1.00 85.69 166 THR A O 1
ATOM 1283 N N . GLU A 1 167 ? 17.791 6.072 -22.488 1.00 90.38 167 GLU A N 1
ATOM 1284 C CA . GLU A 1 167 ? 19.255 6.143 -22.606 1.00 90.38 167 GLU A CA 1
ATOM 1285 C C . GLU A 1 167 ? 19.809 5.063 -23.544 1.00 90.38 167 GLU A C 1
ATOM 1287 O O . GLU A 1 167 ? 20.707 5.328 -24.343 1.00 90.38 167 GLU A O 1
ATOM 1292 N N . MET A 1 168 ? 19.255 3.847 -23.493 1.00 90.56 168 MET A N 1
ATOM 1293 C CA . MET A 1 168 ? 19.649 2.769 -24.398 1.00 90.56 168 MET A CA 1
ATOM 1294 C C . MET A 1 168 ? 19.191 3.017 -25.844 1.00 90.56 168 MET A C 1
ATOM 1296 O O . MET A 1 168 ? 19.933 2.706 -26.777 1.00 90.56 168 MET A O 1
ATOM 1300 N N . GLU A 1 169 ? 17.998 3.582 -26.049 1.00 91.75 169 GLU A N 1
ATOM 1301 C CA . GLU A 1 169 ? 17.516 3.983 -27.377 1.00 91.75 169 GLU A CA 1
ATOM 1302 C C . GLU A 1 169 ? 18.395 5.096 -27.972 1.00 91.75 169 GLU A C 1
ATOM 1304 O O . GLU A 1 169 ? 18.852 4.958 -29.111 1.00 91.75 169 GLU A O 1
ATOM 1309 N N . ASP A 1 170 ? 18.728 6.122 -27.187 1.00 92.81 170 ASP A N 1
ATOM 1310 C CA . ASP A 1 170 ? 19.608 7.225 -27.589 1.00 92.81 170 ASP A CA 1
ATOM 1311 C C . ASP A 1 170 ? 21.029 6.731 -27.903 1.00 92.81 170 ASP A C 1
ATOM 1313 O O . ASP A 1 170 ? 21.592 7.057 -28.952 1.00 92.81 170 ASP A O 1
ATOM 1317 N N . ALA A 1 171 ? 21.593 5.860 -27.058 1.00 92.56 171 ALA A N 1
ATOM 1318 C CA . ALA A 1 171 ? 22.895 5.243 -27.307 1.00 92.56 171 ALA A CA 1
ATOM 1319 C C . ALA A 1 171 ? 22.896 4.396 -28.591 1.00 92.56 171 ALA A C 1
ATOM 1321 O O . ALA A 1 171 ? 23.883 4.382 -29.331 1.00 92.56 171 ALA A O 1
ATOM 1322 N N . MET A 1 172 ? 21.790 3.707 -28.893 1.00 91.88 172 MET A N 1
ATOM 1323 C CA . MET A 1 172 ? 21.672 2.911 -30.114 1.00 91.88 172 MET A CA 1
ATOM 1324 C C . MET A 1 172 ? 21.560 3.789 -31.367 1.00 91.88 172 MET A C 1
ATOM 1326 O O . MET A 1 172 ? 22.090 3.420 -32.419 1.00 91.88 172 MET A O 1
ATOM 1330 N N . VAL A 1 173 ? 20.902 4.947 -31.274 1.00 94.12 173 VAL A N 1
ATOM 1331 C CA . VAL A 1 173 ? 20.871 5.950 -32.351 1.00 94.12 173 VAL A CA 1
ATOM 1332 C C . VAL A 1 173 ? 22.271 6.515 -32.594 1.00 94.12 173 VAL A C 1
ATOM 1334 O O . VAL A 1 173 ? 22.722 6.558 -33.741 1.00 94.12 173 VAL A O 1
ATOM 1337 N N . GLU A 1 174 ? 22.993 6.860 -31.532 1.00 94.88 174 GLU A N 1
ATOM 1338 C CA . GLU A 1 174 ? 24.342 7.416 -31.633 1.00 94.88 174 GLU A CA 1
ATOM 1339 C C . GLU A 1 174 ? 25.350 6.398 -32.188 1.00 94.88 174 GLU A C 1
ATOM 1341 O O . GLU A 1 174 ? 26.137 6.710 -33.084 1.00 94.88 174 GLU A O 1
ATOM 1346 N N . LEU A 1 175 ? 25.274 5.136 -31.754 1.00 94.00 175 LEU A N 1
ATOM 1347 C CA . LEU A 1 175 ? 26.107 4.065 -32.301 1.00 94.00 175 LEU A CA 1
ATOM 1348 C C . LEU A 1 175 ? 25.851 3.854 -33.800 1.00 94.00 175 LEU A C 1
ATOM 1350 O O . LEU A 1 175 ? 26.798 3.658 -34.570 1.00 94.00 175 LEU A O 1
ATOM 1354 N N . LYS A 1 176 ? 24.585 3.915 -34.236 1.00 94.12 176 LYS A N 1
ATOM 1355 C CA . LYS A 1 176 ? 24.227 3.840 -35.661 1.00 94.12 176 LYS A CA 1
ATOM 1356 C C . LYS A 1 176 ? 24.826 5.008 -36.440 1.00 94.12 176 LYS A C 1
ATOM 1358 O O . LYS A 1 176 ? 25.437 4.766 -37.480 1.00 94.12 176 LYS A O 1
ATOM 1363 N N . ARG A 1 177 ? 24.716 6.239 -35.925 1.00 95.06 177 ARG A N 1
ATOM 1364 C CA . ARG A 1 177 ? 25.310 7.440 -36.536 1.00 95.06 177 ARG A CA 1
ATOM 1365 C C . ARG A 1 177 ? 26.821 7.283 -36.715 1.00 95.06 177 ARG A C 1
ATOM 1367 O O . ARG A 1 177 ? 27.315 7.382 -37.835 1.00 95.06 177 ARG A O 1
ATOM 1374 N N . ILE A 1 178 ? 27.532 6.931 -35.640 1.00 93.50 178 ILE A N 1
ATOM 1375 C CA . ILE A 1 178 ? 28.988 6.715 -35.655 1.00 93.50 178 ILE A CA 1
ATOM 1376 C C . ILE A 1 178 ? 29.377 5.620 -36.656 1.00 93.50 178 ILE A C 1
ATOM 1378 O O . ILE A 1 178 ? 30.384 5.738 -37.355 1.00 93.50 178 ILE A O 1
ATOM 1382 N N . THR A 1 179 ? 28.599 4.540 -36.734 1.00 92.12 179 THR A N 1
ATOM 1383 C CA . THR A 1 179 ? 28.882 3.430 -37.653 1.00 92.12 179 THR A CA 1
ATOM 1384 C C . THR A 1 179 ? 28.752 3.872 -39.109 1.00 92.12 179 THR A C 1
ATOM 1386 O O . THR A 1 179 ? 29.647 3.595 -39.907 1.00 92.12 179 THR A O 1
ATOM 1389 N N . VAL A 1 180 ? 27.686 4.602 -39.449 1.00 95.44 180 VAL A N 1
ATOM 1390 C CA . VAL A 1 180 ? 27.489 5.152 -40.799 1.00 95.44 180 VAL A CA 1
ATOM 1391 C C . VAL A 1 180 ? 28.626 6.104 -41.167 1.00 95.44 180 VAL A C 1
ATOM 1393 O O . VAL A 1 180 ? 29.186 5.984 -42.256 1.00 95.44 180 VAL A O 1
ATOM 1396 N N . GLU A 1 181 ? 29.030 6.991 -40.257 1.00 94.88 181 GLU A N 1
ATOM 1397 C CA . GLU A 1 181 ? 30.144 7.921 -40.485 1.00 94.88 181 GLU A CA 1
ATOM 1398 C C . GLU A 1 181 ? 31.467 7.190 -40.725 1.00 94.88 181 GLU A C 1
ATOM 1400 O O . GLU A 1 181 ? 32.170 7.485 -41.692 1.00 94.88 181 GLU A O 1
ATOM 1405 N N . LYS A 1 182 ? 31.788 6.181 -39.906 1.00 94.00 182 LYS A N 1
ATOM 1406 C CA . LYS A 1 182 ? 33.017 5.390 -40.065 1.00 94.00 182 LYS A CA 1
ATOM 1407 C C . LYS A 1 182 ? 33.053 4.624 -41.384 1.00 94.00 182 LYS A C 1
ATOM 1409 O O . LYS A 1 182 ? 34.093 4.606 -42.037 1.00 94.00 182 LYS A O 1
ATOM 1414 N N . VAL A 1 183 ? 31.938 4.006 -41.782 1.00 93.81 183 VAL A N 1
ATOM 1415 C CA . VAL A 1 183 ? 31.847 3.288 -43.063 1.00 93.81 183 VAL A CA 1
ATOM 1416 C C . VAL A 1 183 ? 31.985 4.263 -44.230 1.00 93.81 183 VAL A C 1
ATOM 1418 O O . VAL A 1 183 ? 32.764 4.007 -45.144 1.00 93.81 183 VAL A O 1
ATOM 1421 N N . THR A 1 184 ? 31.303 5.407 -44.168 1.00 94.12 184 THR A N 1
ATOM 1422 C CA . THR A 1 184 ? 31.381 6.445 -45.207 1.00 94.12 184 THR A CA 1
ATOM 1423 C C . THR A 1 184 ? 32.811 6.960 -45.361 1.00 94.12 184 THR A C 1
ATOM 1425 O O . THR A 1 184 ? 33.329 7.022 -46.474 1.00 94.12 184 THR A O 1
ATOM 1428 N N . GLN A 1 185 ? 33.497 7.245 -44.250 1.00 93.56 185 GLN A N 1
ATOM 1429 C CA . GLN A 1 185 ? 34.887 7.698 -44.279 1.00 93.56 185 GLN A CA 1
ATOM 1430 C C . GLN A 1 185 ? 35.838 6.628 -44.830 1.00 93.56 185 GLN A C 1
ATOM 1432 O O . GLN A 1 185 ? 36.754 6.947 -45.586 1.00 93.56 185 GLN A O 1
ATOM 1437 N N . ALA A 1 186 ? 35.636 5.356 -44.472 1.00 93.31 186 ALA A N 1
ATOM 1438 C CA . ALA A 1 186 ? 36.451 4.257 -44.984 1.00 93.31 186 ALA A CA 1
ATOM 1439 C C . ALA A 1 186 ? 36.292 4.081 -46.503 1.00 93.31 186 ALA A C 1
ATOM 1441 O O . ALA A 1 186 ? 37.290 3.876 -47.194 1.00 93.31 186 ALA A O 1
ATOM 1442 N N . LEU A 1 187 ? 35.065 4.208 -47.020 1.00 93.81 187 LEU A N 1
ATOM 1443 C CA . LEU A 1 187 ? 34.784 4.161 -48.456 1.00 93.81 187 LEU A CA 1
ATOM 1444 C C . LEU A 1 187 ? 35.449 5.323 -49.196 1.00 93.81 187 LEU A C 1
ATOM 1446 O O . LEU A 1 187 ? 36.164 5.085 -50.166 1.00 93.81 187 LEU A O 1
ATOM 1450 N N . LEU A 1 188 ? 35.302 6.549 -48.687 1.00 93.75 188 LEU A N 1
ATOM 1451 C CA . LEU A 1 188 ? 35.936 7.730 -49.276 1.00 93.75 188 LEU A CA 1
ATOM 1452 C C . LEU A 1 188 ? 37.467 7.586 -49.320 1.00 93.75 188 LEU A C 1
ATOM 1454 O O . LEU A 1 188 ? 38.109 7.896 -50.321 1.00 93.75 188 LEU A O 1
ATOM 1458 N N . ASN A 1 189 ? 38.067 7.066 -48.246 1.00 93.19 189 ASN A N 1
ATOM 1459 C CA . ASN A 1 189 ? 39.508 6.824 -48.190 1.00 93.19 189 ASN A CA 1
ATOM 1460 C C . ASN A 1 189 ? 39.958 5.762 -49.207 1.00 93.19 189 ASN A C 1
ATOM 1462 O O . ASN A 1 189 ? 41.027 5.900 -49.803 1.00 93.19 189 ASN A O 1
ATOM 1466 N N . ALA A 1 190 ? 39.165 4.705 -49.402 1.00 93.25 190 ALA A N 1
ATOM 1467 C CA . ALA A 1 190 ? 39.456 3.663 -50.381 1.00 93.25 190 ALA A CA 1
ATOM 1468 C C . ALA A 1 190 ? 39.366 4.194 -51.820 1.00 93.25 190 ALA A C 1
ATOM 1470 O O . ALA A 1 190 ? 40.244 3.896 -52.630 1.00 93.25 190 ALA A O 1
ATOM 1471 N N . GLU A 1 191 ? 38.358 5.015 -52.116 1.00 94.50 191 GLU A N 1
ATOM 1472 C CA . GLU A 1 191 ? 38.174 5.651 -53.423 1.00 94.50 191 GLU A CA 1
ATOM 1473 C C . GLU A 1 191 ? 39.327 6.609 -53.754 1.00 94.50 191 GLU A C 1
ATOM 1475 O O . GLU A 1 191 ? 39.946 6.486 -54.810 1.00 94.50 191 GLU A O 1
ATOM 1480 N N . ASN A 1 192 ? 39.709 7.478 -52.812 1.00 93.12 192 ASN A N 1
ATOM 1481 C CA . ASN A 1 192 ? 40.850 8.383 -52.982 1.00 93.12 192 ASN A CA 1
ATOM 1482 C C . ASN A 1 192 ? 42.164 7.626 -53.225 1.00 93.12 192 ASN A C 1
ATOM 1484 O O . ASN A 1 192 ? 42.987 8.043 -54.040 1.00 93.12 192 ASN A O 1
ATOM 1488 N N . LYS A 1 193 ? 42.368 6.495 -52.535 1.00 93.94 193 LYS A N 1
ATOM 1489 C CA . LYS A 1 193 ? 43.544 5.647 -52.752 1.00 93.94 193 LYS A CA 1
ATOM 1490 C C . LYS A 1 193 ? 43.531 5.017 -54.147 1.00 93.94 193 LYS A C 1
ATOM 1492 O O . LYS A 1 193 ? 44.561 5.026 -54.814 1.00 93.94 193 LYS A O 1
ATOM 1497 N N . ALA A 1 194 ? 42.386 4.495 -54.585 1.00 93.25 194 ALA A N 1
ATOM 1498 C CA . ALA A 1 194 ? 42.242 3.909 -55.914 1.00 93.25 194 ALA A CA 1
ATOM 1499 C C . ALA A 1 194 ? 42.509 4.941 -57.021 1.00 93.25 194 ALA A C 1
ATOM 1501 O O . ALA A 1 194 ? 43.188 4.622 -57.996 1.00 93.25 194 ALA A O 1
ATOM 1502 N N . LEU A 1 195 ? 42.046 6.183 -56.839 1.00 93.62 195 LEU A N 1
ATOM 1503 C CA . LEU A 1 195 ? 42.320 7.282 -57.763 1.00 93.62 195 LEU A CA 1
ATOM 1504 C C . LEU A 1 195 ? 43.822 7.598 -57.837 1.00 93.62 195 LEU A C 1
ATOM 1506 O O . LEU A 1 195 ? 44.375 7.677 -58.931 1.00 93.62 195 LEU A O 1
ATOM 1510 N N . ALA A 1 196 ? 44.505 7.690 -56.692 1.00 93.06 196 ALA A N 1
ATOM 1511 C CA . ALA A 1 196 ? 45.949 7.927 -56.654 1.00 93.06 196 ALA A CA 1
ATOM 1512 C C . ALA A 1 196 ? 46.754 6.783 -57.304 1.00 93.06 196 ALA A C 1
ATOM 1514 O O . ALA A 1 196 ? 47.718 7.024 -58.034 1.00 93.06 196 ALA A O 1
ATOM 1515 N N . ASP A 1 197 ? 46.351 5.528 -57.074 1.00 94.38 197 ASP A N 1
ATOM 1516 C CA . ASP A 1 197 ? 46.958 4.369 -57.734 1.00 94.38 197 ASP A CA 1
ATOM 1517 C C . ASP A 1 197 ? 46.717 4.404 -59.259 1.00 94.38 197 ASP A C 1
ATOM 1519 O O . ASP A 1 197 ? 47.638 4.109 -60.026 1.00 94.38 197 ASP A O 1
ATOM 1523 N N . GLN A 1 198 ? 45.527 4.820 -59.713 1.00 92.94 198 GLN A N 1
ATOM 1524 C CA . GLN A 1 198 ? 45.212 5.002 -61.134 1.00 92.94 198 GLN A CA 1
ATOM 1525 C C . GLN A 1 198 ? 46.086 6.086 -61.779 1.00 92.94 198 GLN A C 1
ATOM 1527 O O . GLN A 1 198 ? 46.627 5.858 -62.861 1.00 92.94 198 GLN A O 1
ATOM 1532 N N . GLU A 1 199 ? 46.259 7.239 -61.130 1.00 94.50 199 GLU A N 1
ATOM 1533 C CA . GLU A 1 199 ? 47.119 8.323 -61.622 1.00 94.50 199 GLU A CA 1
ATOM 1534 C C . GLU A 1 199 ? 48.583 7.878 -61.740 1.00 94.50 199 GLU A C 1
ATOM 1536 O O . GLU A 1 199 ? 49.236 8.158 -62.749 1.00 94.50 199 GLU A O 1
ATOM 1541 N N . ARG A 1 200 ? 49.092 7.110 -60.764 1.00 95.19 200 ARG A N 1
ATOM 1542 C CA . ARG A 1 200 ? 50.446 6.537 -60.835 1.00 95.19 200 ARG A CA 1
ATOM 1543 C C . ARG A 1 200 ? 50.598 5.590 -62.026 1.00 95.19 200 ARG A C 1
ATOM 1545 O O . ARG A 1 200 ? 51.567 5.711 -62.770 1.00 95.19 200 ARG A O 1
ATOM 1552 N N . ILE A 1 201 ? 49.641 4.681 -62.232 1.00 92.44 201 ILE A N 1
ATOM 1553 C CA . ILE A 1 201 ? 49.661 3.753 -63.376 1.00 92.44 201 ILE A CA 1
ATOM 1554 C C . ILE A 1 201 ? 49.603 4.530 -64.697 1.00 92.44 201 ILE A C 1
ATOM 1556 O O . ILE A 1 201 ? 50.344 4.216 -65.626 1.00 92.44 201 ILE A O 1
ATOM 1560 N N . GLN A 1 202 ? 48.766 5.568 -64.793 1.00 91.94 202 GLN A N 1
ATOM 1561 C CA . GLN A 1 202 ? 48.702 6.415 -65.988 1.00 91.94 202 GLN A CA 1
ATOM 1562 C C . GLN A 1 202 ? 50.043 7.101 -66.277 1.00 91.94 202 GLN A C 1
ATOM 1564 O O . GLN A 1 202 ? 50.464 7.141 -67.435 1.00 91.94 202 GLN A O 1
ATOM 1569 N N . ALA A 1 203 ? 50.740 7.586 -65.246 1.00 94.31 203 ALA A N 1
ATOM 1570 C CA . ALA A 1 203 ? 52.066 8.180 -65.392 1.00 94.31 203 ALA A CA 1
ATOM 1571 C C . ALA A 1 203 ? 53.123 7.159 -65.855 1.00 94.31 203 ALA A C 1
ATOM 1573 O O . ALA A 1 203 ? 53.925 7.464 -66.739 1.00 94.31 203 ALA A O 1
ATOM 1574 N N . GLU A 1 204 ? 53.107 5.937 -65.314 1.00 95.44 204 GLU A N 1
ATOM 1575 C CA . GLU A 1 204 ? 54.007 4.851 -65.732 1.00 95.44 204 GLU A CA 1
ATOM 1576 C C . GLU A 1 204 ? 53.767 4.434 -67.189 1.00 95.44 204 GLU A C 1
ATOM 1578 O O . GLU A 1 204 ? 54.715 4.330 -67.967 1.00 95.44 204 GLU A O 1
ATOM 1583 N N . VAL A 1 205 ? 52.502 4.264 -67.590 1.00 96.19 205 VAL A N 1
ATOM 1584 C CA . VAL A 1 205 ? 52.130 3.945 -68.978 1.00 96.19 205 VAL A CA 1
ATOM 1585 C C . VAL A 1 205 ? 52.573 5.053 -69.932 1.00 96.19 205 VAL A C 1
ATOM 1587 O O . VAL A 1 205 ? 53.104 4.759 -71.003 1.00 96.19 205 VAL A O 1
ATOM 1590 N N . ALA A 1 206 ? 52.393 6.321 -69.553 1.00 95.19 206 ALA A N 1
ATOM 1591 C CA . ALA A 1 206 ? 52.856 7.449 -70.354 1.00 95.19 206 ALA A CA 1
ATOM 1592 C C . ALA A 1 206 ? 54.386 7.436 -70.523 1.00 95.19 206 ALA A C 1
ATOM 1594 O O . ALA A 1 206 ? 54.881 7.636 -71.632 1.00 95.19 206 ALA A O 1
ATOM 1595 N N . ALA A 1 207 ? 55.135 7.140 -69.456 1.00 95.25 207 ALA A N 1
ATOM 1596 C CA . ALA A 1 207 ? 56.591 7.040 -69.509 1.00 95.25 207 ALA A CA 1
ATOM 1597 C C . ALA A 1 207 ? 57.073 5.872 -70.390 1.00 95.25 207 ALA A C 1
ATOM 1599 O O . ALA A 1 207 ? 57.996 6.042 -71.187 1.00 95.25 207 ALA A O 1
ATOM 1600 N N . GLU A 1 208 ? 56.442 4.699 -70.293 1.00 95.06 208 GLU A N 1
ATOM 1601 C CA . GLU A 1 208 ? 56.753 3.552 -71.158 1.00 95.06 208 GLU A CA 1
ATOM 1602 C C . GLU A 1 208 ? 56.409 3.822 -72.624 1.00 95.06 208 GLU A C 1
ATOM 1604 O O . GLU A 1 208 ? 57.161 3.439 -73.520 1.00 95.06 208 GLU A O 1
ATOM 1609 N N . LEU A 1 209 ? 55.318 4.540 -72.892 1.00 94.69 209 LEU A N 1
ATOM 1610 C CA . LEU A 1 209 ? 54.966 4.933 -74.251 1.00 94.69 209 LEU A CA 1
ATOM 1611 C C . LEU A 1 209 ? 56.066 5.795 -74.888 1.00 94.69 209 LEU A C 1
ATOM 1613 O O . LEU A 1 209 ? 56.410 5.576 -76.051 1.00 94.69 209 LEU A O 1
ATOM 1617 N N . GLU A 1 210 ? 56.644 6.735 -74.138 1.00 95.38 210 GLU A N 1
ATOM 1618 C CA . GLU A 1 210 ? 57.784 7.527 -74.614 1.00 95.38 210 GLU A CA 1
ATOM 1619 C C . GLU A 1 210 ? 59.030 6.659 -74.840 1.00 95.38 210 GLU A C 1
ATOM 1621 O O . GLU A 1 210 ? 59.654 6.758 -75.898 1.00 95.38 210 GLU A O 1
ATOM 1626 N N . ARG A 1 211 ? 59.338 5.712 -73.942 1.00 95.19 211 ARG A N 1
ATOM 1627 C CA . ARG A 1 211 ? 60.445 4.753 -74.147 1.00 95.19 211 ARG A CA 1
ATOM 1628 C C . ARG A 1 211 ? 60.264 3.917 -75.413 1.00 95.19 211 ARG A C 1
ATOM 1630 O O . ARG A 1 211 ? 61.215 3.728 -76.172 1.00 95.19 211 ARG A O 1
ATOM 1637 N N . VAL A 1 212 ? 59.049 3.434 -75.673 1.00 94.50 212 VAL A N 1
ATOM 1638 C CA . VAL A 1 212 ? 58.723 2.667 -76.885 1.00 94.50 212 VAL A CA 1
ATOM 1639 C C . VAL A 1 212 ? 58.873 3.533 -78.138 1.00 94.50 212 VAL A C 1
ATOM 1641 O O . VAL A 1 212 ? 59.415 3.058 -79.140 1.00 94.50 212 VAL A O 1
ATOM 1644 N N . LYS A 1 213 ? 58.448 4.804 -78.096 1.00 95.00 213 LYS A N 1
ATOM 1645 C CA . LYS A 1 213 ? 58.652 5.756 -79.202 1.00 95.00 213 LYS A CA 1
ATOM 1646 C C . LYS A 1 213 ? 60.139 5.972 -79.485 1.00 95.00 213 LYS A C 1
ATOM 1648 O O . LYS A 1 213 ? 60.548 5.881 -80.643 1.00 95.00 213 LYS A O 1
ATOM 1653 N N . GLU A 1 214 ? 60.950 6.190 -78.451 1.00 94.88 214 GLU A N 1
ATOM 1654 C CA . GLU A 1 214 ? 62.404 6.345 -78.583 1.00 94.88 214 GLU A CA 1
ATOM 1655 C C . GLU A 1 214 ? 63.076 5.084 -79.137 1.00 94.88 214 GLU A C 1
ATOM 1657 O O . GLU A 1 214 ? 63.926 5.169 -80.024 1.00 94.88 214 GLU A O 1
ATOM 1662 N N . PHE A 1 215 ? 62.693 3.903 -78.643 1.00 94.31 215 PHE A N 1
ATOM 1663 C CA . PHE A 1 215 ? 63.223 2.631 -79.129 1.00 94.31 215 PHE A CA 1
ATOM 1664 C C . PHE A 1 215 ? 62.898 2.417 -80.609 1.00 94.31 215 PHE A C 1
ATOM 1666 O O . PHE A 1 215 ? 63.779 2.056 -81.391 1.00 94.31 215 PHE A O 1
ATOM 1673 N N . LYS A 1 216 ? 61.654 2.700 -81.015 1.00 93.44 216 LYS A N 1
ATOM 1674 C CA . LYS A 1 216 ? 61.238 2.626 -82.418 1.00 93.44 216 LYS A CA 1
ATOM 1675 C C . LYS A 1 216 ? 62.054 3.583 -83.289 1.00 93.44 216 LYS A C 1
ATOM 1677 O O . LYS A 1 216 ? 62.581 3.153 -84.307 1.00 93.44 216 LYS A O 1
ATOM 1682 N N . ALA A 1 217 ? 62.231 4.834 -82.857 1.00 94.19 217 ALA A N 1
ATOM 1683 C CA . ALA A 1 217 ? 63.043 5.813 -83.578 1.00 94.19 217 ALA A CA 1
ATOM 1684 C C . ALA A 1 217 ? 64.505 5.357 -83.738 1.00 94.19 217 ALA A C 1
ATOM 1686 O O . ALA A 1 217 ? 65.077 5.490 -84.819 1.00 94.19 217 ALA A O 1
ATOM 1687 N N . LYS A 1 218 ? 65.102 4.766 -82.691 1.00 94.19 218 LYS A N 1
ATOM 1688 C CA . LYS A 1 218 ? 66.462 4.200 -82.749 1.00 94.19 218 LYS A CA 1
ATOM 1689 C C . LYS A 1 218 ? 66.565 3.038 -83.732 1.00 94.19 218 LYS A C 1
ATOM 1691 O O . LYS A 1 218 ? 67.508 3.006 -84.518 1.00 94.19 218 LYS A O 1
ATOM 1696 N N . ARG A 1 219 ? 65.610 2.106 -83.708 1.00 94.19 219 ARG A N 1
ATOM 1697 C CA . ARG A 1 219 ? 65.562 0.981 -84.652 1.00 94.19 219 ARG A CA 1
ATOM 1698 C C . ARG A 1 219 ? 65.432 1.479 -86.090 1.00 94.19 219 ARG A C 1
ATOM 1700 O O . ARG A 1 219 ? 66.212 1.071 -86.942 1.00 94.19 219 ARG A O 1
ATOM 1707 N N . ASP A 1 220 ? 64.494 2.388 -86.344 1.00 93.50 220 ASP A N 1
ATOM 1708 C CA . ASP A 1 220 ? 64.260 2.934 -87.682 1.00 93.50 220 ASP A CA 1
ATOM 1709 C C . ASP A 1 220 ? 65.524 3.671 -88.201 1.00 93.50 220 ASP A C 1
ATOM 1711 O O . ASP A 1 220 ? 65.883 3.549 -89.373 1.00 93.50 220 ASP A O 1
ATOM 1715 N N . ALA A 1 221 ? 66.270 4.359 -87.323 1.00 92.12 221 ALA A N 1
ATOM 1716 C CA . ALA A 1 221 ? 67.564 4.966 -87.655 1.00 92.12 221 ALA A CA 1
ATOM 1717 C C . ALA A 1 221 ? 68.677 3.933 -87.931 1.00 92.12 221 ALA A C 1
ATOM 1719 O O . ALA A 1 221 ? 69.471 4.124 -88.852 1.00 92.12 221 ALA A O 1
ATOM 1720 N N . GLN A 1 222 ? 68.738 2.835 -87.169 1.00 91.19 222 GLN A N 1
ATOM 1721 C CA . GLN A 1 222 ? 69.684 1.737 -87.410 1.00 91.19 222 GLN A CA 1
ATOM 1722 C C . GLN A 1 222 ? 69.421 1.041 -88.749 1.00 91.19 222 GLN A C 1
ATOM 1724 O O . GLN A 1 222 ? 70.362 0.793 -89.499 1.00 91.19 222 GLN A O 1
ATOM 1729 N N . GLU A 1 223 ? 68.156 0.769 -89.080 1.00 91.75 223 GLU A N 1
ATOM 1730 C CA . GLU A 1 223 ? 67.770 0.198 -90.377 1.00 91.75 223 GLU A CA 1
ATOM 1731 C C . GLU A 1 223 ? 68.162 1.124 -91.540 1.00 91.75 223 GLU A C 1
ATOM 1733 O O . GLU A 1 223 ? 68.638 0.656 -92.576 1.00 91.75 223 GLU A O 1
ATOM 1738 N N . ALA A 1 224 ? 68.007 2.442 -91.372 1.00 90.50 224 ALA A N 1
ATOM 1739 C CA . ALA A 1 224 ? 68.457 3.423 -92.356 1.00 90.50 224 ALA A CA 1
ATOM 1740 C C . ALA A 1 224 ? 69.990 3.442 -92.506 1.00 90.50 224 ALA A C 1
ATOM 1742 O O . ALA A 1 224 ? 70.493 3.478 -93.629 1.00 90.50 224 ALA A O 1
ATOM 1743 N N . ALA A 1 225 ? 70.732 3.372 -91.396 1.00 90.75 225 ALA A N 1
ATOM 1744 C CA . ALA A 1 225 ? 72.193 3.331 -91.404 1.00 90.75 225 ALA A CA 1
ATOM 1745 C C . ALA A 1 225 ? 72.739 2.054 -92.066 1.00 90.75 225 ALA A C 1
ATOM 1747 O O . ALA A 1 225 ? 73.656 2.140 -92.879 1.00 90.75 225 ALA A O 1
ATOM 1748 N N . ALA A 1 226 ? 72.142 0.889 -91.789 1.00 91.19 226 ALA A N 1
ATOM 1749 C CA . ALA A 1 226 ? 72.523 -0.376 -92.419 1.00 91.19 226 ALA A CA 1
ATOM 1750 C C . ALA A 1 226 ? 72.337 -0.333 -93.946 1.00 91.19 226 ALA A C 1
ATOM 1752 O O . ALA A 1 226 ? 73.239 -0.713 -94.689 1.00 91.19 226 ALA A O 1
ATOM 1753 N N . LYS A 1 227 ? 71.210 0.217 -94.425 1.00 90.00 227 LYS A N 1
ATOM 1754 C CA . LYS A 1 227 ? 70.978 0.437 -95.865 1.00 90.00 227 LYS A CA 1
ATOM 1755 C C . LYS A 1 227 ? 72.010 1.382 -96.485 1.00 90.00 227 LYS A C 1
ATOM 1757 O O . LYS A 1 227 ? 72.427 1.168 -97.619 1.00 90.00 227 LYS A O 1
ATOM 1762 N N . ALA A 1 228 ? 72.413 2.426 -95.760 1.00 87.12 228 ALA A N 1
ATOM 1763 C CA . ALA A 1 228 ? 73.430 3.362 -96.227 1.00 8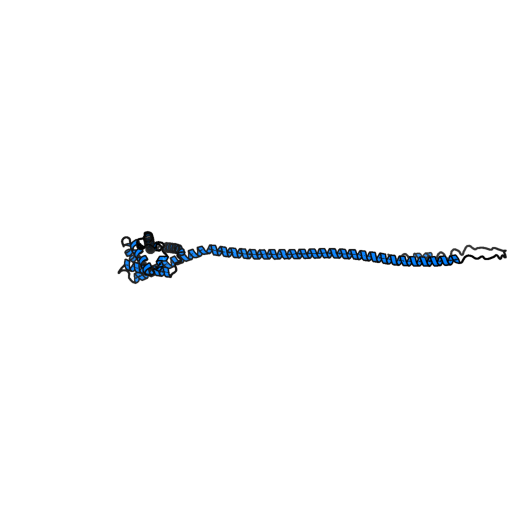7.12 228 ALA A CA 1
ATOM 1764 C C . ALA A 1 228 ? 74.823 2.712 -96.306 1.00 87.12 228 ALA A C 1
ATOM 1766 O O . ALA A 1 228 ? 75.538 2.944 -97.278 1.00 87.12 228 ALA A O 1
ATOM 1767 N N . GLN A 1 229 ? 75.189 1.874 -95.330 1.00 88.31 229 GLN A N 1
ATOM 1768 C CA . GLN A 1 229 ? 76.444 1.119 -95.355 1.00 88.31 229 GLN A CA 1
ATOM 1769 C C . GLN A 1 229 ? 76.477 0.117 -96.518 1.00 88.31 229 GLN A C 1
ATOM 1771 O O . GLN A 1 229 ? 77.455 0.094 -97.257 1.00 88.31 229 GLN A O 1
ATOM 1776 N N . GLU A 1 230 ? 75.400 -0.645 -96.737 1.00 88.88 230 GLU A N 1
ATOM 1777 C CA . GLU A 1 230 ? 75.298 -1.569 -97.877 1.00 88.88 230 GLU A CA 1
ATOM 1778 C C . GLU A 1 230 ? 75.456 -0.830 -99.219 1.00 88.88 230 GLU A C 1
ATOM 1780 O O . GLU A 1 230 ? 76.132 -1.305 -100.133 1.00 88.88 230 GLU A O 1
ATOM 1785 N N . ALA A 1 231 ? 74.864 0.364 -99.344 1.00 84.31 231 ALA A N 1
ATOM 1786 C CA . ALA A 1 231 ? 75.027 1.206 -100.527 1.00 84.31 231 ALA A CA 1
ATOM 1787 C C . ALA A 1 231 ? 76.475 1.704 -100.701 1.00 84.31 231 ALA A C 1
ATOM 1789 O O . ALA A 1 231 ? 76.963 1.767 -101.829 1.00 84.31 231 ALA A O 1
ATOM 1790 N N . ALA A 1 232 ? 77.162 2.035 -99.604 1.00 84.81 232 ALA A N 1
ATOM 1791 C CA . ALA A 1 232 ? 78.557 2.466 -99.625 1.00 84.81 232 ALA A CA 1
ATOM 1792 C C . ALA A 1 232 ? 79.512 1.325 -100.014 1.00 84.81 232 ALA A C 1
ATOM 1794 O O . ALA A 1 232 ? 80.387 1.535 -100.850 1.00 84.81 232 ALA A O 1
ATOM 1795 N N . GLU A 1 233 ? 79.314 0.116 -99.479 1.00 86.88 233 GLU A N 1
ATOM 1796 C CA . GLU A 1 233 ? 80.104 -1.071 -99.844 1.00 86.88 233 GLU A CA 1
ATOM 1797 C C . GLU A 1 233 ? 79.941 -1.412 -101.333 1.00 86.88 233 GLU A C 1
ATOM 1799 O O . GLU A 1 233 ? 80.938 -1.588 -102.033 1.00 86.88 233 GLU A O 1
ATOM 1804 N N . LYS A 1 234 ? 78.707 -1.379 -101.861 1.00 83.88 234 LYS A N 1
ATOM 1805 C CA . LYS A 1 234 ? 78.443 -1.543 -103.305 1.00 83.88 234 LYS A CA 1
ATOM 1806 C C . LYS A 1 234 ? 79.142 -0.482 -104.161 1.00 83.88 234 LYS A C 1
ATOM 1808 O O . LYS A 1 234 ? 79.639 -0.791 -105.241 1.00 83.88 234 LYS A O 1
ATOM 1813 N N . ALA A 1 235 ? 79.175 0.770 -103.703 1.00 77.88 235 ALA A N 1
ATOM 1814 C CA . ALA A 1 235 ? 79.866 1.847 -104.409 1.00 77.88 235 ALA A CA 1
ATOM 1815 C C . ALA A 1 235 ? 81.393 1.663 -104.393 1.00 77.88 235 ALA A C 1
ATOM 1817 O O . ALA A 1 235 ? 82.055 1.945 -105.390 1.00 77.88 235 ALA A O 1
ATOM 1818 N N . GLN A 1 236 ? 81.947 1.161 -103.287 1.00 79.06 236 GLN A N 1
ATOM 1819 C CA . GLN A 1 236 ? 83.372 0.868 -103.165 1.00 79.06 236 GLN A CA 1
ATOM 1820 C C . GLN A 1 236 ? 83.791 -0.312 -104.054 1.00 79.06 236 GLN A C 1
ATOM 1822 O O . GLN A 1 236 ? 84.809 -0.210 -104.732 1.00 79.06 236 GLN A O 1
ATOM 1827 N N . GLU A 1 237 ? 82.990 -1.382 -104.121 1.00 77.06 237 GLU A N 1
ATOM 1828 C CA . GLU A 1 237 ? 83.211 -2.516 -105.034 1.00 77.06 237 GLU A CA 1
ATOM 1829 C C . GLU A 1 237 ? 83.161 -2.084 -106.512 1.00 77.06 237 GLU A C 1
ATOM 1831 O O . GLU A 1 237 ? 83.965 -2.527 -107.336 1.00 77.06 237 GLU A O 1
ATOM 1836 N N . ALA A 1 238 ? 82.259 -1.158 -106.857 1.00 73.06 238 ALA A N 1
ATOM 1837 C CA . ALA A 1 238 ? 82.213 -0.570 -108.194 1.00 73.06 238 ALA A CA 1
ATOM 1838 C C . ALA A 1 238 ? 83.481 0.243 -108.520 1.00 73.06 238 ALA A C 1
ATOM 1840 O O . ALA A 1 238 ? 83.961 0.199 -109.652 1.00 73.06 238 ALA A O 1
ATOM 1841 N N . ALA A 1 239 ? 84.037 0.961 -107.538 1.00 71.06 239 ALA A N 1
ATOM 1842 C CA . ALA A 1 239 ? 85.254 1.751 -107.708 1.00 71.06 239 ALA A CA 1
ATOM 1843 C C . ALA A 1 239 ? 86.512 0.876 -107.864 1.00 71.06 239 ALA A C 1
ATOM 1845 O O . ALA A 1 239 ? 87.317 1.133 -108.756 1.00 71.06 239 ALA A O 1
ATOM 1846 N N . THR A 1 240 ? 86.660 -0.198 -107.078 1.00 70.50 240 THR A N 1
ATOM 1847 C CA . THR A 1 240 ? 87.797 -1.129 -107.209 1.00 70.50 240 THR A CA 1
ATOM 1848 C C . THR A 1 240 ? 87.781 -1.903 -108.529 1.00 70.50 240 THR A C 1
ATOM 1850 O O . THR A 1 240 ? 88.843 -2.189 -109.080 1.00 70.50 240 THR A O 1
ATOM 1853 N N . ASN A 1 241 ? 86.604 -2.188 -109.097 1.00 63.12 241 ASN A N 1
ATOM 1854 C CA . ASN A 1 241 ? 86.503 -2.762 -110.444 1.00 63.12 241 ASN A CA 1
ATOM 1855 C C . ASN A 1 241 ? 86.997 -1.803 -111.545 1.00 63.12 241 ASN A C 1
ATOM 1857 O O . ASN A 1 241 ? 87.544 -2.265 -112.543 1.00 63.12 241 ASN A O 1
ATOM 1861 N N . LEU A 1 242 ? 86.847 -0.486 -111.368 1.00 57.56 242 LEU A N 1
ATOM 1862 C CA . LEU A 1 242 ? 87.320 0.535 -112.316 1.00 57.56 242 LEU A CA 1
ATOM 1863 C C . LEU A 1 242 ? 88.848 0.718 -112.290 1.00 57.56 242 LEU A C 1
ATOM 1865 O O . LEU A 1 242 ? 89.442 1.010 -113.323 1.00 57.56 242 LEU A O 1
ATOM 1869 N N . GLU A 1 243 ? 89.488 0.506 -111.140 1.00 56.38 243 GLU A N 1
ATOM 1870 C CA . GLU A 1 243 ? 90.936 0.693 -110.946 1.00 56.38 243 GLU A CA 1
ATOM 1871 C C . GLU A 1 243 ? 91.786 -0.484 -111.478 1.00 56.38 243 GLU A C 1
ATOM 1873 O O . GLU A 1 243 ? 92.992 -0.354 -111.653 1.00 56.38 243 GLU A O 1
ATOM 1878 N N . SER A 1 244 ? 91.161 -1.619 -111.815 1.00 53.34 244 SER A N 1
ATOM 1879 C CA . SER A 1 244 ? 91.832 -2.790 -112.416 1.00 53.34 244 SER A CA 1
ATOM 1880 C C . SER A 1 244 ? 91.909 -2.773 -113.955 1.00 53.34 244 SER A C 1
ATOM 1882 O O . SER A 1 244 ? 92.360 -3.745 -114.556 1.00 53.34 244 SER A O 1
ATOM 1884 N N . VAL A 1 245 ? 91.479 -1.681 -114.605 1.00 53.66 245 VAL A N 1
ATOM 1885 C CA . VAL A 1 245 ? 91.332 -1.580 -116.076 1.00 53.66 245 VAL A CA 1
ATOM 1886 C C . VAL A 1 245 ? 92.355 -0.627 -116.735 1.00 53.66 245 VAL A C 1
ATOM 1888 O O . VAL A 1 245 ? 92.314 -0.435 -117.946 1.00 53.66 245 VAL A O 1
ATOM 1891 N N . SER A 1 246 ? 93.315 -0.044 -116.002 1.00 49.31 246 SER A N 1
ATOM 1892 C CA . SER A 1 246 ? 94.239 0.973 -116.550 1.00 49.31 246 SER A CA 1
ATOM 1893 C C . SER A 1 246 ? 95.735 0.621 -116.500 1.00 49.31 246 SER A C 1
ATOM 1895 O O . SER A 1 246 ? 96.534 1.416 -116.009 1.00 49.31 246 SER A O 1
ATOM 1897 N N . GLU A 1 247 ? 96.130 -0.523 -117.060 1.00 44.28 247 GLU A N 1
ATOM 1898 C CA . GLU A 1 247 ? 97.516 -0.779 -117.488 1.00 44.28 247 GLU A CA 1
ATOM 1899 C C . GLU A 1 247 ? 97.506 -1.442 -118.878 1.00 44.28 247 GLU A C 1
ATOM 1901 O O . GLU A 1 247 ? 97.330 -2.649 -118.972 1.00 44.28 247 GLU A O 1
ATOM 1906 N N . ASP A 1 248 ? 97.621 -0.646 -119.953 1.00 36.44 248 ASP A N 1
ATOM 1907 C CA . ASP A 1 248 ? 98.396 -0.989 -121.164 1.00 36.44 248 ASP A CA 1
ATOM 1908 C C . ASP A 1 248 ? 98.508 0.213 -122.147 1.00 36.44 248 ASP A C 1
ATOM 1910 O O . ASP A 1 248 ? 97.637 1.089 -122.152 1.00 36.44 248 ASP A O 1
ATOM 1914 N N . PRO A 1 249 ? 99.601 0.314 -122.940 1.00 45.44 249 PRO A N 1
ATOM 1915 C CA . PRO A 1 249 ? 100.121 1.564 -123.508 1.00 45.44 249 PRO A CA 1
ATOM 1916 C C . PRO A 1 249 ? 99.689 1.810 -124.966 1.00 45.44 249 PRO A C 1
ATOM 1918 O O . PRO A 1 249 ? 99.450 0.865 -125.715 1.00 45.44 249 PRO A O 1
ATOM 1921 N N . VAL A 1 250 ? 99.654 3.076 -125.407 1.00 42.56 250 VAL A N 1
ATOM 1922 C CA . VAL A 1 250 ? 99.410 3.434 -126.819 1.00 42.56 250 VAL A CA 1
ATOM 1923 C C . VAL A 1 250 ? 100.533 4.321 -127.355 1.00 42.56 250 VAL A C 1
ATOM 1925 O O . VAL A 1 250 ? 100.877 5.342 -126.759 1.00 42.56 250 VAL A O 1
ATOM 1928 N N . GLU A 1 251 ? 101.097 3.856 -128.470 1.00 39.12 251 GLU A N 1
ATOM 1929 C CA . GLU A 1 251 ? 102.184 4.428 -129.262 1.00 39.12 251 GLU A CA 1
ATOM 1930 C C . GLU A 1 251 ? 101.783 5.660 -130.098 1.00 39.12 251 GLU A C 1
ATOM 1932 O O . GLU A 1 251 ? 100.616 6.004 -130.274 1.00 39.12 251 GLU A O 1
ATOM 1937 N N . ASP A 1 252 ? 102.848 6.292 -130.580 1.00 36.53 252 ASP A N 1
ATOM 1938 C CA . ASP A 1 252 ? 103.058 7.560 -131.272 1.00 36.53 252 ASP A CA 1
ATOM 1939 C C . ASP A 1 252 ? 102.616 7.554 -132.753 1.00 36.53 252 ASP A C 1
ATOM 1941 O O . ASP A 1 252 ? 102.953 6.632 -133.494 1.00 36.53 252 ASP A O 1
ATOM 1945 N N . GLU A 1 253 ? 101.941 8.613 -133.216 1.00 41.56 253 GLU A N 1
ATOM 1946 C CA . GLU A 1 253 ? 101.898 8.974 -134.644 1.00 41.56 253 GLU A CA 1
ATOM 1947 C C . GLU A 1 253 ? 101.679 10.495 -134.822 1.00 41.56 253 GLU A C 1
ATOM 1949 O O . GLU A 1 253 ? 100.632 11.052 -134.488 1.00 41.56 253 GLU A O 1
ATOM 1954 N N . GLN A 1 254 ? 102.706 11.181 -135.337 1.00 37.97 254 GLN A N 1
ATOM 1955 C CA . GLN A 1 254 ? 102.740 12.614 -135.667 1.00 37.97 254 GLN A CA 1
ATOM 1956 C C . GLN A 1 254 ? 102.405 12.889 -137.143 1.00 37.97 254 GLN A C 1
ATOM 1958 O O . GLN A 1 254 ? 102.960 12.235 -138.022 1.00 37.97 254 GLN A O 1
ATOM 1963 N N . MET A 1 255 ? 101.613 13.941 -137.401 1.00 31.50 255 MET A N 1
ATOM 1964 C CA . MET A 1 255 ? 101.706 14.951 -138.490 1.00 31.50 255 MET A CA 1
ATOM 1965 C C . MET A 1 255 ? 100.401 15.782 -138.484 1.00 31.50 255 MET A C 1
ATOM 1967 O O . MET A 1 255 ? 99.342 15.235 -138.212 1.00 31.50 255 MET A O 1
ATOM 1971 N N . ASP A 1 256 ? 100.319 17.082 -138.758 1.00 34.16 256 ASP A N 1
ATOM 1972 C CA . ASP A 1 256 ? 101.218 18.075 -139.348 1.00 34.16 256 ASP A CA 1
ATOM 1973 C C . ASP A 1 256 ? 100.702 19.475 -138.933 1.00 34.16 256 ASP A C 1
ATOM 1975 O O . ASP A 1 256 ? 99.500 19.695 -138.760 1.00 34.16 256 ASP A O 1
ATOM 1979 N N . GLU A 1 257 ? 101.621 20.415 -138.765 1.00 37.16 257 GLU A N 1
ATOM 1980 C CA . GLU A 1 257 ? 101.439 21.754 -138.225 1.00 37.16 257 GLU A CA 1
ATOM 1981 C C . GLU A 1 257 ? 101.777 22.767 -139.328 1.00 37.16 257 GLU A C 1
ATOM 1983 O O . GLU A 1 257 ? 102.937 22.903 -139.704 1.00 37.16 257 GLU A O 1
ATOM 1988 N N . SER A 1 258 ? 100.795 23.520 -139.842 1.00 33.62 258 SER A N 1
ATOM 1989 C CA . SER A 1 258 ? 100.940 24.979 -140.002 1.00 33.62 258 SER A CA 1
ATOM 1990 C C . SER A 1 258 ? 99.760 25.690 -140.685 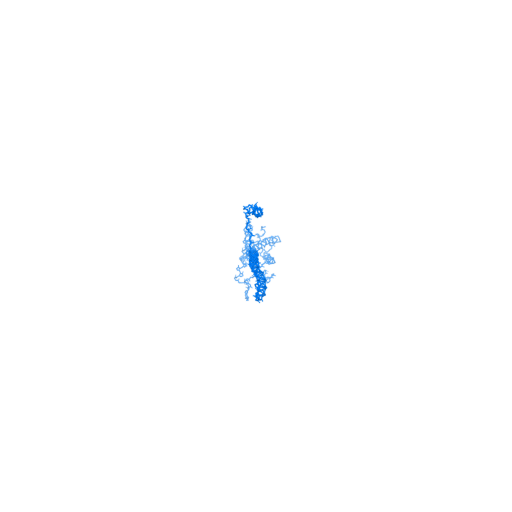1.00 33.62 258 SER A C 1
ATOM 1992 O O . SER A 1 258 ? 99.235 25.285 -141.716 1.00 33.62 258 SER A O 1
ATOM 1994 N N . LEU A 1 259 ? 99.500 26.872 -140.112 1.00 36.31 259 LEU A N 1
ATOM 1995 C CA . LEU A 1 259 ? 98.862 28.080 -140.651 1.00 36.31 259 LEU A CA 1
ATOM 1996 C C . LEU A 1 259 ? 97.324 28.157 -140.676 1.00 36.31 259 LEU A C 1
ATOM 1998 O O . LEU A 1 259 ? 96.648 27.368 -141.311 1.00 36.31 259 LEU A O 1
ATOM 2002 N N . VAL A 1 260 ? 96.683 29.191 -140.123 1.00 37.81 260 VAL A N 1
ATOM 2003 C CA . VAL A 1 260 ? 97.115 30.302 -139.261 1.00 37.81 260 VAL A CA 1
ATOM 2004 C C . VAL A 1 260 ? 95.839 30.966 -138.721 1.00 37.81 260 VAL A C 1
ATOM 2006 O O . VAL A 1 260 ? 94.818 31.018 -139.402 1.00 37.81 260 VAL A O 1
ATOM 2009 N N . ARG A 1 261 ? 95.949 31.490 -137.498 1.00 41.34 261 ARG A N 1
ATOM 2010 C CA . ARG A 1 261 ? 95.060 32.440 -136.807 1.00 41.34 261 ARG A CA 1
ATOM 2011 C C . ARG A 1 261 ? 94.175 33.303 -137.719 1.00 41.34 261 ARG A C 1
ATOM 2013 O O . ARG A 1 261 ? 94.706 33.969 -138.604 1.00 41.34 261 ARG A O 1
ATOM 2020 N N . LYS A 1 262 ? 92.901 33.450 -137.337 1.00 42.31 262 LYS A N 1
ATOM 2021 C CA . LYS A 1 262 ? 92.218 34.753 -137.278 1.00 42.31 262 LYS A CA 1
ATOM 2022 C C . LYS A 1 262 ? 91.034 34.728 -136.301 1.00 42.31 262 LYS A C 1
ATOM 2024 O O . LYS A 1 262 ? 90.080 33.988 -136.490 1.00 42.31 262 LYS A O 1
ATOM 2029 N N . ASP A 1 263 ? 91.203 35.562 -135.280 1.00 43.25 263 ASP A N 1
ATOM 2030 C CA . ASP A 1 263 ? 90.226 36.450 -134.652 1.00 43.25 263 ASP A CA 1
ATOM 2031 C C . ASP A 1 263 ? 89.040 35.830 -133.893 1.00 43.25 263 ASP A C 1
ATOM 2033 O O . ASP A 1 263 ? 87.979 35.526 -134.428 1.00 43.25 263 ASP A O 1
ATOM 2037 N N . LEU A 1 264 ? 89.268 35.730 -132.579 1.00 39.84 264 LEU A N 1
ATOM 2038 C CA . LEU A 1 264 ? 88.265 35.717 -131.520 1.00 39.84 264 LEU A CA 1
ATOM 2039 C C . LEU A 1 264 ? 87.516 37.060 -131.526 1.00 39.84 264 LEU A C 1
ATOM 2041 O O . LEU A 1 264 ? 88.154 38.104 -131.385 1.00 39.84 264 LEU A O 1
ATOM 2045 N N . ASP A 1 265 ? 86.188 37.024 -131.649 1.00 41.62 265 ASP A N 1
ATOM 2046 C CA . ASP A 1 265 ? 85.314 38.154 -131.320 1.00 41.62 265 ASP A CA 1
ATOM 2047 C C . ASP A 1 265 ? 84.627 37.888 -129.973 1.00 41.62 265 ASP A C 1
ATOM 2049 O O . ASP A 1 265 ? 84.070 36.822 -129.707 1.00 41.62 265 ASP A O 1
ATOM 2053 N N . GLU A 1 266 ? 84.737 38.872 -129.094 1.00 49.19 266 GLU A N 1
ATOM 2054 C CA . GLU A 1 266 ? 84.534 38.829 -127.651 1.00 49.19 266 GLU A CA 1
ATOM 2055 C C . GLU A 1 266 ? 83.083 39.212 -127.285 1.00 49.19 266 GLU A C 1
ATOM 2057 O O . GLU A 1 266 ? 82.841 39.957 -126.335 1.00 49.19 266 GLU A O 1
ATOM 2062 N N . SER A 1 267 ? 82.094 38.723 -128.051 1.00 48.91 267 SER A N 1
ATOM 2063 C CA . SER A 1 267 ? 80.675 39.107 -127.897 1.00 48.91 267 SER A CA 1
ATOM 2064 C C . SER A 1 267 ? 79.678 37.967 -127.612 1.00 48.91 267 SER A C 1
ATOM 2066 O O . SER A 1 267 ? 78.531 38.254 -127.274 1.00 48.91 267 SER A O 1
ATOM 2068 N N . ASP A 1 268 ? 80.109 36.698 -127.568 1.00 49.69 268 ASP A N 1
ATOM 2069 C CA . ASP A 1 268 ? 79.216 35.538 -127.338 1.00 49.69 268 ASP A CA 1
ATOM 2070 C C . ASP A 1 268 ? 79.289 34.894 -125.930 1.00 49.69 268 ASP A C 1
ATOM 2072 O O . ASP A 1 268 ? 78.632 33.888 -125.657 1.00 49.69 268 ASP A O 1
ATOM 2076 N N . ILE A 1 269 ? 80.013 35.493 -124.972 1.00 49.75 269 ILE A N 1
ATOM 2077 C CA . ILE A 1 269 ? 80.152 34.971 -123.586 1.00 49.75 269 ILE A CA 1
ATOM 2078 C C . ILE A 1 269 ? 79.199 35.660 -122.576 1.00 49.75 269 ILE A C 1
ATOM 2080 O O . ILE A 1 269 ? 79.246 35.399 -121.376 1.00 49.75 269 ILE A O 1
ATOM 2084 N N . LEU A 1 270 ? 78.241 36.487 -123.023 1.00 47.03 270 LEU A N 1
ATOM 2085 C CA . LEU A 1 270 ? 77.317 37.201 -122.116 1.00 47.03 270 LEU A CA 1
ATOM 2086 C C . LEU A 1 270 ? 75.813 37.069 -122.415 1.00 47.03 270 LEU A C 1
ATOM 2088 O O . LEU A 1 270 ? 75.028 37.888 -121.935 1.00 47.03 270 LEU A O 1
ATOM 2092 N N . TYR A 1 271 ? 75.368 36.005 -123.097 1.00 48.69 271 TYR A N 1
ATOM 2093 C CA . TYR A 1 271 ? 73.926 35.770 -123.318 1.00 48.69 271 TYR A CA 1
ATOM 2094 C C . TYR A 1 271 ? 73.337 34.482 -122.707 1.00 48.69 271 TYR A C 1
ATOM 2096 O O . TYR A 1 271 ? 72.159 34.205 -122.904 1.00 48.69 271 TYR A O 1
ATOM 2104 N N . ASN A 1 272 ? 74.067 33.721 -121.878 1.00 47.81 272 ASN A N 1
ATOM 2105 C CA . ASN A 1 272 ? 73.480 32.517 -121.249 1.00 47.81 272 ASN A CA 1
ATOM 2106 C C . ASN A 1 272 ? 73.691 32.357 -119.731 1.00 47.81 272 ASN A C 1
ATOM 2108 O O . ASN A 1 272 ? 73.398 31.310 -119.165 1.00 47.81 272 ASN A O 1
ATOM 2112 N N . GLN A 1 273 ? 74.132 33.406 -119.028 1.00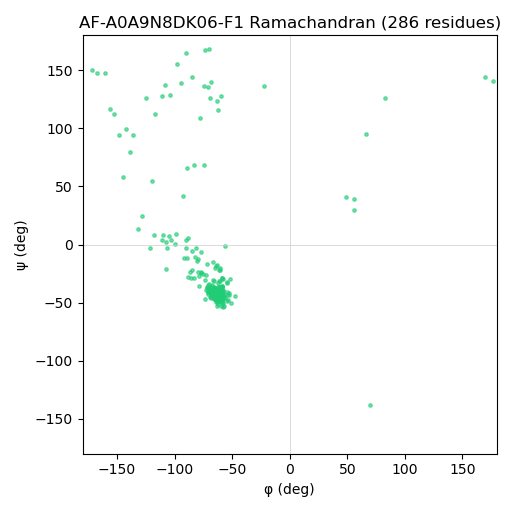 48.94 273 GLN A N 1
ATOM 2113 C CA . GLN A 1 273 ? 74.202 33.398 -117.553 1.00 48.94 273 GLN A CA 1
ATOM 2114 C C . GLN A 1 273 ? 73.139 34.266 -116.860 1.00 48.94 273 GLN A C 1
ATOM 2116 O O . GLN A 1 273 ? 73.078 34.302 -115.634 1.00 48.94 273 GLN A O 1
ATOM 2121 N N . ARG A 1 274 ? 72.234 34.913 -117.612 1.00 48.31 274 ARG A N 1
ATOM 2122 C CA . ARG A 1 274 ? 71.159 35.750 -117.040 1.00 48.31 274 ARG A CA 1
ATOM 2123 C C . ARG A 1 274 ? 69.778 35.093 -116.948 1.00 48.31 274 ARG A C 1
ATOM 2125 O O . ARG A 1 274 ? 68.869 35.729 -116.430 1.00 48.31 274 ARG A O 1
ATOM 2132 N N . SER A 1 275 ? 69.609 33.835 -117.372 1.00 55.44 275 SER A N 1
ATOM 2133 C CA . SER A 1 275 ? 68.295 33.159 -117.325 1.00 55.44 275 SER A CA 1
ATOM 2134 C C . SER A 1 275 ? 68.162 32.068 -116.244 1.00 55.44 275 SER A C 1
ATOM 2136 O O . SER A 1 275 ? 67.057 31.822 -115.771 1.00 55.44 275 SER A O 1
ATOM 2138 N N . CYS A 1 276 ? 69.257 31.491 -115.728 1.00 46.31 276 CYS A N 1
ATOM 2139 C CA . CYS A 1 276 ? 69.164 30.471 -114.664 1.00 46.31 276 CYS A CA 1
ATOM 2140 C C . CYS A 1 276 ? 69.067 31.035 -113.231 1.00 46.31 276 CYS A C 1
ATOM 2142 O O . CYS A 1 276 ? 68.546 30.356 -112.350 1.00 46.31 276 CYS A O 1
ATOM 2144 N N . ALA A 1 277 ? 69.496 32.277 -112.979 1.00 50.25 277 ALA A N 1
ATOM 2145 C CA . ALA A 1 277 ? 69.423 32.876 -111.637 1.00 50.25 277 ALA A CA 1
ATOM 2146 C C . ALA A 1 277 ? 68.018 33.406 -111.269 1.00 50.25 277 ALA A C 1
ATOM 2148 O O . ALA A 1 277 ? 67.677 33.464 -110.089 1.00 50.25 277 ALA A O 1
ATOM 2149 N N . GLN A 1 278 ? 67.172 33.728 -112.257 1.00 56.69 278 GLN A N 1
ATOM 2150 C CA . GLN A 1 278 ? 65.813 34.233 -112.014 1.00 56.69 278 GLN A CA 1
ATOM 2151 C C . GLN A 1 278 ? 64.823 33.108 -111.646 1.00 56.69 278 GLN A C 1
ATOM 2153 O O . GLN A 1 278 ? 63.883 33.334 -110.892 1.00 56.69 278 GLN A O 1
ATOM 2158 N N . TYR A 1 279 ? 65.062 31.873 -112.102 1.00 52.75 279 TYR A N 1
ATOM 2159 C CA . TYR A 1 279 ? 64.174 30.732 -111.835 1.00 52.75 279 TYR A CA 1
ATOM 2160 C C . TYR A 1 279 ? 64.327 30.149 -110.416 1.00 52.75 279 TYR A C 1
ATOM 2162 O O . TYR A 1 279 ? 63.390 29.562 -109.877 1.00 52.75 279 TYR A O 1
ATOM 2170 N N . VAL A 1 280 ? 65.489 30.332 -109.777 1.00 56.28 280 VAL A N 1
ATOM 2171 C CA . VAL A 1 280 ? 65.765 29.803 -108.427 1.00 56.28 280 VAL A CA 1
ATOM 2172 C C . VAL A 1 280 ? 65.303 30.764 -107.317 1.00 56.28 280 VAL A C 1
ATOM 2174 O O . VAL A 1 280 ? 64.968 30.309 -106.225 1.00 56.28 280 VAL A O 1
ATOM 2177 N N . MET A 1 281 ? 65.177 32.069 -107.591 1.00 56.34 281 MET A N 1
ATOM 2178 C CA . MET A 1 281 ? 64.681 33.047 -106.605 1.00 56.34 281 MET A CA 1
ATOM 2179 C C . MET A 1 281 ? 63.142 33.119 -106.522 1.00 56.34 281 MET A C 1
ATOM 2181 O O . MET A 1 281 ? 62.617 33.324 -105.430 1.00 56.34 281 MET A O 1
ATOM 2185 N N . ASP A 1 282 ? 62.402 32.837 -107.602 1.00 54.09 282 ASP A N 1
ATOM 2186 C CA . ASP A 1 282 ? 60.921 32.878 -107.605 1.00 54.09 282 ASP A CA 1
ATOM 2187 C C . ASP A 1 282 ? 60.241 31.660 -106.935 1.00 54.09 282 ASP A C 1
ATOM 2189 O O . ASP A 1 282 ? 59.025 31.645 -106.738 1.00 54.09 282 ASP A O 1
ATOM 2193 N N . LYS A 1 283 ? 60.997 30.629 -106.532 1.00 57.84 283 LYS A N 1
ATOM 2194 C CA . LYS A 1 283 ? 60.465 29.425 -105.852 1.00 57.84 283 LYS A CA 1
ATOM 2195 C C . LYS A 1 283 ? 60.774 29.353 -104.353 1.00 57.84 283 LYS A C 1
ATOM 2197 O O . LYS A 1 283 ? 60.284 28.438 -103.693 1.00 57.84 283 LYS A O 1
ATOM 2202 N N . LEU A 1 284 ? 61.531 30.306 -103.802 1.00 54.72 284 LEU A N 1
ATOM 2203 C CA . LEU A 1 284 ? 61.930 30.317 -102.387 1.00 54.72 284 LEU A CA 1
ATOM 2204 C C . LEU A 1 284 ? 61.266 31.413 -101.533 1.00 54.72 284 LEU A C 1
ATOM 2206 O O . LEU A 1 284 ? 61.607 31.538 -100.361 1.00 54.72 284 LEU A O 1
ATOM 2210 N N . PHE A 1 285 ? 60.277 32.157 -102.048 1.00 52.59 285 PHE A N 1
ATOM 2211 C CA . PHE A 1 285 ? 59.637 33.231 -101.273 1.00 52.59 285 PHE A CA 1
ATOM 2212 C C . PHE A 1 285 ? 58.127 33.406 -101.529 1.00 52.59 285 PHE A C 1
ATOM 2214 O O . PHE A 1 285 ? 57.668 34.486 -101.872 1.00 52.59 285 PHE A O 1
ATOM 2221 N N . VAL A 1 286 ? 57.322 32.357 -101.311 1.00 46.66 286 VAL A N 1
ATOM 2222 C CA . VAL A 1 286 ? 55.895 32.521 -100.950 1.00 46.66 286 VAL A CA 1
ATOM 2223 C C . VAL A 1 286 ? 55.535 31.510 -99.857 1.00 46.66 286 VAL A C 1
ATOM 2225 O O . VAL A 1 286 ? 54.982 30.441 -100.111 1.00 46.66 286 VAL A O 1
ATOM 2228 N N . ARG A 1 287 ? 55.903 31.835 -98.615 1.00 45.53 287 ARG A N 1
ATOM 2229 C CA . ARG A 1 287 ? 55.308 31.265 -97.399 1.00 45.53 287 ARG A CA 1
ATOM 2230 C C . ARG A 1 287 ? 55.355 32.336 -96.306 1.00 45.53 287 ARG A C 1
ATOM 2232 O O . ARG A 1 287 ? 56.384 32.485 -95.656 1.00 45.53 287 ARG A O 1
ATOM 2239 N N . ALA A 1 288 ? 54.273 33.096 -96.162 1.00 44.00 288 ALA A N 1
ATOM 2240 C CA . ALA A 1 288 ? 53.967 33.963 -95.021 1.00 44.00 288 ALA A CA 1
ATOM 2241 C C . ALA A 1 288 ? 52.476 34.313 -95.062 1.00 44.00 288 ALA A C 1
ATOM 2243 O O . ALA A 1 288 ? 52.013 34.687 -96.163 1.00 44.00 288 ALA A O 1
#

Solvent-accessible surface area (backbone atoms only — not comparable to full-atom values): 16486 Å² total; per-residue (Å²): 112,65,56,48,49,59,50,47,51,51,37,69,66,40,87,64,28,36,53,54,54,17,51,47,26,53,53,39,37,40,70,78,36,61,72,61,39,80,80,38,76,61,60,66,63,94,54,101,60,65,57,82,74,35,67,65,34,48,55,52,29,23,51,53,37,52,50,51,51,52,48,45,52,30,58,74,69,66,39,56,69,60,44,50,52,50,33,17,54,51,17,38,67,44,47,84,70,69,75,51,71,70,58,54,53,48,48,50,52,18,47,53,56,37,47,41,67,60,44,40,93,75,51,39,71,69,39,51,52,48,44,52,55,53,49,52,55,48,50,54,33,17,53,47,22,20,49,55,48,53,52,63,67,44,50,63,61,53,51,50,54,51,51,53,50,52,54,51,52,51,51,50,53,50,52,50,51,53,49,53,52,52,52,51,52,51,51,53,53,51,51,55,48,52,51,53,54,48,52,51,51,53,52,51,53,53,53,49,51,52,52,52,51,52,51,51,52,52,50,57,50,49,56,52,48,51,56,51,49,56,51,49,53,54,51,48,56,56,49,57,61,60,68,74,70,80,85,85,89,82,88,89,87,92,86,84,88,84,89,78,91,81,83,89,76,96,74,80,88,77,81,79,77,79,66,68,66,61,65,61,58,75,73,74,74,88,86,132

InterPro domains:
  IPR000971 Globin [PF00042] (25-142)
  IPR000971 Globin [PS01033] (1-147)
  IPR009050 Globin-like superfamily [SSF46458] (2-145)
  IPR012292 Globin/Protoglobin [G3DSA:1.10.490.10] (1-149)
  IPR050532 Globin-like Oxygen Transporters [PTHR46458] (3-236)

Organism: NCBI:txid568900

Radius of gyration: 69.18 Å; Cα contacts (8 Å, |Δi|>4): 140; chains: 1; bounding box: 134×62×174 Å

Foldseek 3Di:
DCLQLVLVVLLVPDVVSLQVLLLQLVVQLCVVPVVVLVLAPLSPPPDPDDSSPDPSSSVVSSVVVVLVVVLSVCVVVVVVVVSLVVLLVQLLVCLVSVDDPVSLVSSLVSSLVSSCVSSPPSCDPVSSVVSVVVSVSSVVSSPVSSVVNVVVVCVVVVVVVVVVVVVVVVVVVVVVVVVVVVVVVVVVVVVVVVVVVVVVVVVVVVVVVVVVVVVVVVVVVVVVVVVVVVVVVVVVVVVVVVVVPDDDDDDDDDDDDDDDDDDDDPPPPPDPPPPPVVVVVVPPDDDD